Protein AF-0000000079811247 (afdb_homodimer)

Secondary structure (DSSP, 8-state):
-EEEEEEEE---TTS-HHHHHHHHHHHHHHHHHHHHTTSEEEEEEETTSSEEEEEEE-S-HHHHHHHHHTSTTGGGEEEEEEEEEE-TT-SS------/-EEEEEEEE---TTS-HHHHHHHHHHHHHHHHHHHHTTSEEEEEEETTSSEEEEEEE-S-HHHHHHHHHTSTTGGGEEEEEEEEEE-TT-SS------

Solvent-accessible surface area (backbone atoms only — not comparable to full-atom values): 10742 Å² total; per-residue (Å²): 87,40,31,41,34,40,39,37,59,57,72,62,86,80,57,54,68,70,59,52,51,52,40,50,52,53,29,38,53,54,52,37,53,35,37,73,72,48,39,35,68,46,56,28,24,32,68,95,48,70,30,32,43,32,34,33,43,40,91,44,72,67,54,48,51,52,58,50,67,65,39,64,58,39,91,32,46,54,76,47,80,41,57,40,41,76,29,91,58,38,88,71,71,78,74,69,84,125,86,40,31,42,33,40,39,37,60,57,71,62,86,78,57,53,66,71,60,53,51,52,40,50,53,53,29,38,53,53,52,37,52,35,37,74,72,47,39,35,69,44,56,30,24,32,66,98,50,69,29,34,44,32,34,33,42,40,90,43,71,68,55,48,50,53,56,52,68,64,38,66,58,39,92,32,44,54,75,47,79,42,58,39,40,76,27,91,59,40,89,73,70,79,73,72,82,125

InterPro domains:
  IPR003464 Muconolactone delta-isomerase [PIRSF001486] (1-93)
  IPR003464 Muconolactone delta-isomerase [TIGR03221] (2-91)
  IPR011008 Dimeric alpha-beta barrel [SSF54909] (1-92)
  IPR026029 Muconolactone isomerase domain [PF02426] (1-89)

Radius of gyration: 18.43 Å; Cα contacts (8 Å, |Δi|>4): 318; chains: 2; bounding box: 38×59×41 Å

pLDDT: mean 95.56, std 10.89, range [28.2, 98.94]

Nearest PDB structures (foldseek):
  3znu-assembly1_I  TM=9.941E-01  e=7.044E-13  Rhodococcus opacus
  3zo7-assembly1_F  TM=9.951E-01  e=1.114E-12  Rhodococcus opacus
  4fpi-assembly1_C  TM=9.713E-01  e=5.422E-13  Rhodococcus opacus
  3zo7-assembly1_E  TM=9.920E-01  e=1.447E-12  Rhodococcus opacus
  3znj-assembly3_9  TM=9.816E-01  e=4.122E-12  Rhodococcus opacus

Structure (mmCIF, N/CA/C/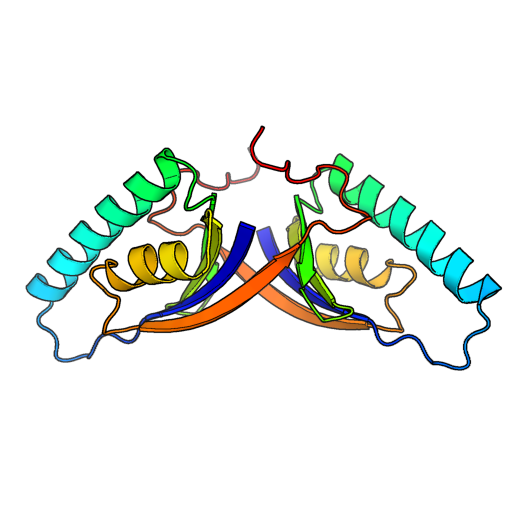O backbone):
data_AF-0000000079811247-model_v1
#
loop_
_entity.id
_entity.type
_entity.pdbx_description
1 polymer 'Muconolactone Delta-isomerase'
#
loop_
_atom_site.group_PDB
_atom_site.id
_atom_site.type_symbol
_atom_site.label_atom_id
_atom_site.label_alt_id
_atom_site.label_comp_id
_atom_site.label_asym_id
_atom_site.label_entity_id
_atom_site.label_seq_id
_atom_site.pdbx_PDB_ins_code
_atom_site.Cartn_x
_atom_site.Cartn_y
_atom_site.Cartn_z
_atom_site.occupancy
_atom_site.B_iso_or_equiv
_atom_site.auth_seq_id
_atom_site.auth_comp_id
_atom_site.auth_asym_id
_atom_site.auth_atom_id
_atom_site.pdbx_PDB_model_num
ATOM 1 N N . MET A 1 1 ? -12.383 -1.662 8.109 1 96.88 1 MET A N 1
ATOM 2 C CA . MET A 1 1 ? -12.234 -1.568 6.66 1 96.88 1 MET A CA 1
ATOM 3 C C . MET A 1 1 ? -10.867 -1.002 6.289 1 96.88 1 MET A C 1
ATOM 5 O O . MET A 1 1 ? -10.43 0.001 6.855 1 96.88 1 MET A O 1
ATOM 9 N N . LEU A 1 2 ? -10.211 -1.574 5.395 1 98.44 2 LEU A N 1
ATOM 10 C CA . LEU A 1 2 ? -8.852 -1.187 5.023 1 98.44 2 LEU A CA 1
ATOM 11 C C . LEU A 1 2 ? -8.852 -0.368 3.736 1 98.44 2 LEU A C 1
ATOM 13 O O . LEU A 1 2 ? -9.602 -0.671 2.805 1 98.44 2 LEU A O 1
ATOM 17 N N . PHE A 1 3 ? -7.965 0.646 3.713 1 98.88 3 PHE A N 1
ATOM 18 C CA . PHE A 1 3 ? -7.785 1.499 2.543 1 98.88 3 PHE A CA 1
ATOM 19 C C . PHE A 1 3 ? -6.305 1.752 2.283 1 98.88 3 PHE A C 1
ATOM 21 O O . PHE A 1 3 ? -5.547 2.062 3.207 1 98.88 3 PHE A O 1
ATOM 28 N N . LEU A 1 4 ? -5.906 1.617 1.057 1 98.94 4 LEU A N 1
ATOM 29 C CA . LEU A 1 4 ? -4.637 2.168 0.595 1 98.94 4 LEU A CA 1
ATOM 30 C C . LEU A 1 4 ? -4.82 3.584 0.061 1 98.94 4 LEU A C 1
ATOM 32 O O . LEU A 1 4 ? -5.664 3.82 -0.806 1 98.94 4 LEU A O 1
ATOM 36 N N . VAL A 1 5 ? -4.027 4.496 0.574 1 98.94 5 VAL A N 1
ATOM 37 C CA . VAL A 1 5 ? -4.203 5.902 0.224 1 98.94 5 VAL A CA 1
ATOM 38 C C . VAL A 1 5 ? -2.879 6.484 -0.265 1 98.94 5 VAL A C 1
ATOM 40 O O . VAL A 1 5 ? -1.869 6.422 0.44 1 98.94 5 VAL A O 1
ATOM 43 N N . ARG A 1 6 ? -2.846 6.93 -1.466 1 98.94 6 ARG A N 1
ATOM 44 C CA . ARG A 1 6 ? -1.73 7.738 -1.947 1 98.94 6 ARG A CA 1
ATOM 45 C C . ARG A 1 6 ? -2.01 9.227 -1.753 1 98.94 6 ARG A C 1
ATOM 47 O O . ARG A 1 6 ? -3.082 9.711 -2.113 1 98.94 6 ARG A O 1
ATOM 54 N N . MET A 1 7 ? -1.073 9.969 -1.202 1 98.88 7 MET A N 1
ATOM 55 C CA . MET A 1 7 ? -1.189 11.414 -1.003 1 98.88 7 MET A CA 1
ATOM 56 C C . MET A 1 7 ? 0.004 12.141 -1.608 1 98.88 7 MET A C 1
ATOM 58 O O . MET A 1 7 ? 1.138 11.969 -1.156 1 98.88 7 MET A O 1
ATOM 62 N N . ASP A 1 8 ? -0.282 12.844 -2.639 1 98.88 8 ASP A N 1
ATOM 63 C CA . ASP A 1 8 ? 0.714 13.742 -3.215 1 98.88 8 ASP A CA 1
ATOM 64 C C . ASP A 1 8 ? 0.624 15.133 -2.594 1 98.88 8 ASP A C 1
ATOM 66 O O . ASP A 1 8 ? -0.443 15.75 -2.594 1 98.88 8 ASP A O 1
ATOM 70 N N . VAL A 1 9 ? 1.721 15.602 -2.076 1 98.31 9 VAL A N 1
ATOM 71 C CA . VAL A 1 9 ? 1.742 16.891 -1.404 1 98.31 9 VAL A CA 1
ATOM 72 C C . VAL A 1 9 ? 2.166 17.984 -2.389 1 98.31 9 VAL A C 1
ATOM 74 O O . VAL A 1 9 ? 3.217 17.875 -3.023 1 98.31 9 VAL A O 1
ATOM 77 N N . LYS A 1 10 ? 1.363 18.969 -2.531 1 97.44 10 LYS A N 1
ATOM 78 C CA . LYS A 1 10 ? 1.572 20.062 -3.475 1 97.44 10 LYS A CA 1
ATOM 79 C C . LYS A 1 10 ? 1.536 21.422 -2.766 1 97.44 10 LYS A C 1
ATOM 81 O O . LYS A 1 10 ? 0.72 22.281 -3.102 1 97.44 10 LYS A O 1
ATOM 86 N N . ILE A 1 11 ? 2.424 21.688 -1.929 1 95.38 11 ILE A N 1
ATOM 87 C CA . ILE A 1 11 ? 2.52 22.953 -1.211 1 95.38 11 ILE A CA 1
ATOM 88 C C . ILE A 1 11 ? 3.039 24.047 -2.148 1 95.38 11 ILE A C 1
ATOM 90 O O . ILE A 1 11 ? 4.07 23.875 -2.801 1 95.38 11 ILE A O 1
ATOM 94 N N . PRO A 1 12 ? 2.299 25.141 -2.189 1 95.75 12 PRO A N 1
ATOM 95 C CA . PRO A 1 12 ? 2.76 26.203 -3.078 1 95.75 12 PRO A CA 1
ATOM 96 C C . PRO A 1 12 ? 4.148 26.719 -2.705 1 95.75 12 PRO A C 1
ATOM 98 O O . PRO A 1 12 ? 4.484 26.797 -1.521 1 95.75 12 PRO A O 1
ATOM 101 N N . HIS A 1 13 ? 4.844 27.109 -3.717 1 93.81 13 HIS A N 1
ATOM 102 C CA . HIS A 1 13 ? 6.219 27.547 -3.521 1 93.81 13 HIS A CA 1
ATOM 103 C C . HIS A 1 13 ? 6.27 28.891 -2.775 1 93.81 13 HIS A C 1
ATOM 105 O O . HIS A 1 13 ? 7.285 29.219 -2.152 1 93.81 13 HIS A O 1
ATOM 111 N N . ASP A 1 14 ? 5.168 29.562 -2.857 1 95.25 14 ASP A N 1
ATOM 112 C CA . ASP A 1 14 ? 5.176 30.906 -2.275 1 95.25 14 ASP A CA 1
ATOM 113 C C . ASP A 1 14 ? 4.633 30.891 -0.849 1 95.25 14 ASP A C 1
ATOM 115 O O . ASP A 1 14 ? 4.52 31.938 -0.209 1 95.25 14 ASP A O 1
ATOM 119 N N . LEU A 1 15 ? 4.195 29.766 -0.38 1 94.75 15 LEU A N 1
ATOM 120 C CA . LEU A 1 15 ? 3.836 29.672 1.03 1 94.75 15 LEU A CA 1
ATOM 121 C C . LEU A 1 15 ? 5.039 29.969 1.919 1 94.75 15 LEU A C 1
ATOM 123 O O . LEU A 1 15 ? 6.105 29.375 1.748 1 94.75 15 LEU A O 1
ATOM 127 N N . PRO A 1 16 ? 4.941 30.969 2.846 1 96.69 16 PRO A N 1
ATOM 128 C CA . PRO A 1 16 ? 6.066 31.297 3.725 1 96.69 16 PRO A CA 1
ATOM 129 C C . PRO A 1 16 ? 6.586 30.078 4.484 1 96.69 16 PRO A C 1
ATOM 131 O O . PRO A 1 16 ? 5.793 29.281 4.992 1 96.69 16 PRO A O 1
ATOM 134 N N . ALA A 1 17 ? 7.879 29.984 4.629 1 94.44 17 ALA A N 1
ATOM 135 C CA . ALA A 1 17 ? 8.539 28.812 5.203 1 94.44 17 ALA A CA 1
ATOM 136 C C . ALA A 1 17 ? 8.078 28.578 6.641 1 94.44 17 ALA A C 1
ATOM 138 O O . ALA A 1 17 ? 7.852 27.438 7.043 1 94.44 17 ALA A O 1
ATOM 139 N N . ALA A 1 18 ? 7.973 29.625 7.406 1 96.56 18 ALA A N 1
ATOM 140 C CA . ALA A 1 18 ? 7.547 29.516 8.797 1 96.56 18 ALA A CA 1
ATOM 141 C C . ALA A 1 18 ? 6.145 28.922 8.891 1 96.56 18 ALA A C 1
ATOM 143 O O . ALA A 1 18 ? 5.867 28.109 9.781 1 96.56 18 ALA A O 1
ATOM 144 N N . GLN A 1 19 ? 5.238 29.297 8 1 96.44 19 GLN A N 1
ATOM 145 C CA . GLN A 1 19 ? 3.879 28.781 7.973 1 96.44 19 GLN A CA 1
ATOM 146 C C . GLN A 1 19 ? 3.865 27.312 7.559 1 96.44 19 GLN A C 1
ATOM 148 O O . GLN A 1 19 ? 3.164 26.5 8.164 1 96.44 19 GLN A O 1
ATOM 153 N N . ALA A 1 20 ? 4.625 26.984 6.555 1 95 20 ALA A N 1
ATOM 154 C CA . ALA A 1 20 ? 4.73 25.609 6.105 1 95 20 ALA A CA 1
ATOM 155 C C . ALA A 1 20 ? 5.238 24.703 7.23 1 95 20 ALA A C 1
ATOM 157 O O . ALA A 1 20 ? 4.719 23.609 7.438 1 95 20 ALA A O 1
ATOM 158 N N . ASP A 1 21 ? 6.223 25.188 7.922 1 95.69 21 ASP A N 1
ATOM 159 C CA . ASP A 1 21 ? 6.797 24.406 9.016 1 95.69 21 ASP A CA 1
ATOM 160 C C . ASP A 1 21 ? 5.77 24.156 10.117 1 95.69 21 ASP A C 1
ATOM 162 O O . ASP A 1 21 ? 5.711 23.062 10.688 1 95.69 21 ASP A O 1
ATOM 166 N N . GLU A 1 22 ? 5.027 25.156 10.422 1 97.31 22 GLU A N 1
ATOM 167 C CA . GLU A 1 22 ? 3.984 25.031 11.43 1 97.31 22 GLU A CA 1
ATOM 168 C C . GLU A 1 22 ? 2.939 24 11.008 1 97.31 22 GLU A C 1
ATOM 170 O O . GLU A 1 22 ? 2.512 23.172 11.82 1 97.31 22 GLU A O 1
ATOM 175 N N . ILE A 1 23 ? 2.504 24.047 9.766 1 97.31 23 ILE A N 1
ATOM 176 C CA . ILE A 1 23 ? 1.521 23.109 9.25 1 97.31 23 ILE A CA 1
ATOM 177 C C . ILE A 1 23 ? 2.076 21.688 9.336 1 97.31 23 ILE A C 1
ATOM 179 O O . ILE A 1 23 ? 1.384 20.766 9.781 1 97.31 23 ILE A O 1
ATOM 183 N N . LYS A 1 24 ? 3.303 21.516 8.945 1 96.56 24 LYS A N 1
ATOM 184 C CA . LYS A 1 24 ? 3.943 20.203 8.961 1 96.56 24 LYS A CA 1
ATOM 185 C C . LYS A 1 24 ? 4.047 19.656 10.383 1 96.56 24 LYS A C 1
ATOM 187 O O . LYS A 1 24 ? 3.891 18.453 10.602 1 96.56 24 LYS A O 1
ATOM 192 N N . ALA A 1 25 ? 4.34 20.562 11.344 1 97.44 25 ALA A N 1
ATOM 193 C CA . ALA A 1 25 ? 4.418 20.125 12.734 1 97.44 25 ALA A CA 1
ATOM 194 C C . ALA A 1 25 ? 3.068 19.625 13.234 1 97.44 25 ALA A C 1
ATOM 196 O O . ALA A 1 25 ? 2.996 18.578 13.906 1 97.44 25 ALA A O 1
ATOM 197 N N . ARG A 1 26 ? 1.992 20.281 12.914 1 98.25 26 ARG A N 1
ATOM 198 C CA . ARG A 1 26 ? 0.647 19.859 13.281 1 98.25 26 ARG A CA 1
ATOM 199 C C . ARG A 1 26 ? 0.288 18.547 12.594 1 98.25 26 ARG A C 1
ATOM 201 O O . ARG A 1 26 ? -0.345 17.672 13.203 1 98.25 26 ARG A O 1
ATOM 208 N N . GLU A 1 27 ? 0.728 18.453 11.312 1 98.56 27 GLU A N 1
ATOM 209 C CA . GLU A 1 27 ? 0.489 17.234 10.555 1 98.56 27 GLU A CA 1
ATOM 210 C C . GLU A 1 27 ? 1.171 16.031 11.211 1 98.56 27 GLU A C 1
ATOM 212 O O . GLU A 1 27 ? 0.565 14.969 11.352 1 98.56 27 GLU A O 1
ATOM 217 N N . LYS A 1 28 ? 2.393 16.25 11.539 1 98.12 28 LYS A N 1
ATOM 218 C CA . LYS A 1 28 ? 3.154 15.18 12.18 1 98.12 28 LYS A CA 1
ATOM 219 C C . LYS A 1 28 ? 2.479 14.711 13.469 1 98.12 28 LYS A C 1
ATOM 221 O O . LYS A 1 28 ? 2.303 13.516 13.688 1 98.12 28 LYS A O 1
ATOM 226 N N . LYS A 1 29 ? 2.07 15.633 14.297 1 98.56 29 LYS A N 1
ATOM 227 C CA . LYS A 1 29 ? 1.402 15.297 15.547 1 98.56 29 LYS A CA 1
ATOM 228 C C . LYS A 1 29 ? 0.099 14.539 15.289 1 98.56 29 LYS A C 1
ATOM 230 O O . LYS A 1 29 ? -0.145 13.492 15.891 1 98.56 29 LYS A O 1
ATOM 235 N N . TYR A 1 30 ? -0.723 15.047 14.422 1 98.75 30 TYR A N 1
ATOM 236 C CA . TYR A 1 30 ? -2.018 14.453 14.109 1 98.75 30 TYR A CA 1
ATOM 237 C C . TYR A 1 30 ? -1.848 13.039 13.555 1 98.75 30 TYR A C 1
ATOM 239 O O . TYR A 1 30 ? -2.518 12.109 13.992 1 98.75 30 TYR A O 1
ATOM 247 N N . SER A 1 31 ? -0.906 12.875 12.555 1 98.69 31 SER A N 1
ATOM 248 C CA . SER A 1 31 ? -0.681 11.578 11.93 1 98.69 31 SER A CA 1
ATOM 249 C C . SER A 1 31 ? -0.187 10.555 12.945 1 98.69 31 SER A C 1
ATOM 251 O O . SER A 1 31 ? -0.633 9.406 12.945 1 98.69 31 SER A O 1
ATOM 253 N N . GLN A 1 32 ? 0.696 10.977 13.859 1 98.75 32 GLN A N 1
ATOM 254 C CA . GLN A 1 32 ? 1.239 10.055 14.852 1 98.75 32 GLN A CA 1
ATOM 255 C C . GLN A 1 32 ? 0.173 9.641 15.859 1 98.75 32 GLN A C 1
ATOM 257 O O . GLN A 1 32 ? 0.165 8.5 16.328 1 98.75 32 GLN A O 1
ATOM 262 N N . ASP A 1 33 ? -0.72 10.57 16.25 1 98.75 33 ASP A N 1
ATOM 263 C CA . ASP A 1 33 ? -1.842 10.211 17.109 1 98.75 33 ASP A CA 1
ATOM 264 C C . ASP A 1 33 ? -2.697 9.117 16.469 1 98.75 33 ASP A C 1
ATOM 266 O O . ASP A 1 33 ? -3.09 8.156 17.141 1 98.75 33 ASP A O 1
ATOM 270 N N . LEU A 1 34 ? -2.988 9.25 15.188 1 98.75 34 LEU A N 1
ATOM 271 C CA . LEU A 1 34 ? -3.799 8.281 14.461 1 98.75 34 LEU A CA 1
ATOM 272 C C . LEU A 1 34 ? -3.066 6.945 14.344 1 98.75 34 LEU A C 1
ATOM 274 O O . LEU A 1 34 ? -3.693 5.883 14.359 1 98.75 34 LEU A O 1
ATOM 278 N N . GLN A 1 35 ? -1.729 6.965 14.18 1 98.62 35 GLN A N 1
ATOM 279 C CA . GLN A 1 35 ? -0.943 5.734 14.164 1 98.62 35 GLN A CA 1
ATOM 280 C C . GLN A 1 35 ? -1.007 5.02 15.508 1 98.62 35 GLN A C 1
ATOM 282 O O . GLN A 1 35 ? -1.169 3.799 15.555 1 98.62 35 GLN A O 1
ATOM 287 N N . ARG A 1 36 ? -0.968 5.758 16.547 1 98.5 36 ARG A N 1
ATOM 288 C CA . ARG A 1 36 ? -0.969 5.184 17.891 1 98.5 36 ARG A CA 1
ATOM 289 C C . ARG A 1 36 ? -2.32 4.551 18.219 1 98.5 36 ARG A C 1
ATOM 291 O O . ARG A 1 36 ? -2.387 3.539 18.906 1 98.5 36 ARG A O 1
ATOM 298 N N . ASP A 1 37 ? -3.385 5.141 17.672 1 97.94 37 ASP A N 1
ATOM 299 C CA . ASP A 1 37 ? -4.684 4.57 18.016 1 97.94 37 ASP A CA 1
ATOM 300 C C . ASP A 1 37 ? -5.094 3.492 17.016 1 97.94 37 ASP A C 1
ATOM 302 O O . ASP A 1 37 ? -6.188 2.932 17.109 1 97.94 37 ASP A O 1
ATOM 306 N N . GLY A 1 38 ? -4.34 3.256 15.969 1 97.62 38 GLY A N 1
ATOM 307 C CA . GLY A 1 38 ? -4.488 2.098 15.102 1 97.62 38 GLY A CA 1
ATOM 308 C C . GLY A 1 38 ? -5.238 2.404 13.82 1 97.62 38 GLY A C 1
ATOM 309 O O . GLY A 1 38 ? -5.301 1.568 12.914 1 97.62 38 GLY A O 1
ATOM 310 N N . ARG A 1 39 ? -5.801 3.545 13.656 1 98.62 39 ARG A N 1
ATOM 311 C CA . ARG A 1 39 ? -6.602 3.865 12.477 1 98.62 39 ARG A CA 1
ATOM 312 C C . ARG A 1 39 ? -5.707 4.191 11.289 1 98.62 39 ARG A C 1
ATOM 314 O O . ARG A 1 39 ? -6.148 4.121 10.133 1 98.62 39 ARG A O 1
ATOM 321 N N . TRP A 1 40 ? -4.52 4.609 11.523 1 98.75 40 TRP A N 1
ATOM 322 C CA . TRP A 1 40 ? -3.471 4.77 10.523 1 98.75 40 TRP A CA 1
ATOM 323 C C . TRP A 1 40 ? -2.377 3.721 10.703 1 98.75 40 TRP A C 1
ATOM 325 O O . TRP A 1 40 ? -1.422 3.936 11.453 1 98.75 40 TRP A O 1
ATOM 335 N N . ARG A 1 41 ? -2.422 2.684 9.961 1 97.75 41 ARG A N 1
ATOM 336 C CA . ARG A 1 41 ? -1.662 1.463 10.219 1 97.75 41 ARG A CA 1
ATOM 337 C C . ARG A 1 41 ? -0.24 1.579 9.68 1 97.75 41 ARG A C 1
ATOM 339 O O . ARG A 1 41 ? 0.706 1.087 10.297 1 97.75 41 ARG A O 1
ATOM 346 N N . HIS A 1 42 ? -0.08 2.125 8.469 1 97.94 42 HIS A N 1
ATOM 347 C CA . HIS A 1 42 ? 1.215 2.232 7.805 1 97.94 42 HIS A CA 1
ATOM 348 C C . HIS A 1 42 ? 1.341 3.557 7.055 1 97.94 42 HIS A C 1
ATOM 350 O O . HIS A 1 42 ? 0.353 4.074 6.531 1 97.94 42 HIS A O 1
ATOM 356 N N . ILE A 1 43 ? 2.461 4.074 7.016 1 98.75 43 ILE A N 1
ATOM 357 C CA . ILE A 1 43 ? 2.803 5.234 6.199 1 98.75 43 ILE A CA 1
ATOM 358 C C . ILE A 1 43 ? 4.23 5.09 5.672 1 98.75 43 ILE A C 1
ATOM 360 O O . ILE A 1 43 ? 5.152 4.793 6.434 1 98.75 43 ILE A O 1
ATOM 364 N N . TRP A 1 44 ? 4.387 5.27 4.395 1 98.75 44 TRP A N 1
ATOM 365 C CA . TRP A 1 44 ? 5.695 5.223 3.746 1 98.75 44 TRP A CA 1
ATOM 366 C C . TRP A 1 44 ? 5.887 6.422 2.826 1 98.75 44 TRP A C 1
ATOM 368 O O . TRP A 1 44 ? 4.926 6.922 2.238 1 98.75 44 TRP A O 1
ATOM 378 N N . ARG A 1 45 ? 7.121 6.863 2.719 1 98.69 45 ARG A N 1
ATOM 379 C CA . ARG A 1 45 ? 7.508 7.797 1.664 1 98.69 45 ARG A CA 1
ATOM 380 C C . ARG A 1 45 ? 7.656 7.078 0.327 1 98.69 45 ARG A C 1
ATOM 382 O O . ARG A 1 45 ? 8.188 5.969 0.268 1 98.69 45 ARG A O 1
ATOM 389 N N . VAL A 1 46 ? 7.145 7.711 -0.786 1 98.81 46 VAL A N 1
ATOM 390 C CA . VAL A 1 46 ? 7.473 7.246 -2.131 1 98.81 46 VAL A CA 1
ATOM 391 C C . VAL A 1 46 ? 8.852 7.766 -2.539 1 98.81 46 VAL A C 1
ATOM 393 O O . VAL A 1 46 ? 9.07 8.977 -2.586 1 98.81 46 VAL A O 1
ATOM 396 N N . VAL A 1 47 ? 9.805 6.859 -2.783 1 98.69 47 VAL A N 1
ATOM 397 C CA . VAL A 1 47 ? 11.164 7.277 -3.115 1 98.69 47 VAL A CA 1
ATOM 398 C C . VAL A 1 47 ? 11.133 8.242 -4.301 1 98.69 47 VAL A C 1
ATOM 400 O O . VAL A 1 47 ? 10.5 7.957 -5.32 1 98.69 47 VAL A O 1
ATOM 403 N N . GLY A 1 48 ? 11.742 9.367 -4.09 1 98.44 48 GLY A N 1
ATOM 404 C CA . GLY A 1 48 ? 11.906 10.328 -5.172 1 98.44 48 GLY A CA 1
ATOM 405 C C . GLY A 1 48 ? 10.734 11.273 -5.312 1 98.44 48 GLY A C 1
ATOM 406 O O . GLY A 1 48 ? 10.758 12.188 -6.137 1 98.44 48 GLY A O 1
ATOM 407 N N . GLU A 1 49 ? 9.672 11.117 -4.551 1 98.56 49 GLU A N 1
ATOM 408 C CA . GLU A 1 49 ? 8.469 11.938 -4.672 1 98.56 49 GLU A CA 1
ATOM 409 C C . GLU A 1 49 ? 8.062 12.523 -3.32 1 98.56 49 GLU A C 1
ATOM 411 O O . GLU A 1 49 ? 8.336 11.93 -2.275 1 98.56 49 GLU A O 1
ATOM 416 N N . TYR A 1 50 ? 7.492 13.758 -3.387 1 97.94 50 TYR A N 1
ATOM 417 C CA . TYR A 1 50 ? 6.852 14.281 -2.186 1 97.94 50 TYR A CA 1
ATOM 418 C C . TYR A 1 50 ? 5.445 13.719 -2.029 1 97.94 50 TYR A C 1
ATOM 420 O O . TYR A 1 50 ? 4.457 14.445 -2.162 1 97.94 50 TYR A O 1
ATOM 428 N N . ALA A 1 51 ? 5.434 12.445 -1.805 1 98.81 51 ALA A N 1
ATOM 429 C CA . ALA A 1 51 ? 4.203 11.664 -1.702 1 98.81 51 ALA A CA 1
ATOM 430 C C . ALA A 1 51 ? 4.363 10.516 -0.713 1 98.81 51 ALA A C 1
ATOM 432 O O . ALA A 1 51 ? 5.488 10.133 -0.375 1 98.81 51 ALA A O 1
ATOM 433 N N . ASN A 1 52 ? 3.197 10.102 -0.243 1 98.88 52 ASN A N 1
ATOM 434 C CA . ASN A 1 52 ? 3.215 8.93 0.619 1 98.88 52 ASN A CA 1
ATOM 435 C C . ASN A 1 52 ? 2.15 7.914 0.206 1 98.88 52 ASN A C 1
ATOM 437 O O . ASN A 1 52 ? 1.204 8.258 -0.505 1 98.88 52 ASN A O 1
ATOM 441 N N . TYR A 1 53 ? 2.402 6.672 0.514 1 98.94 53 TYR A N 1
ATOM 442 C CA . TYR A 1 53 ? 1.348 5.672 0.632 1 98.94 53 TYR A CA 1
ATOM 443 C C . TYR A 1 53 ? 1.055 5.359 2.094 1 98.94 53 TYR A C 1
ATOM 445 O O . TYR A 1 53 ? 1.972 5.273 2.914 1 98.94 53 TYR A O 1
ATOM 453 N N . SER A 1 54 ? -0.149 5.184 2.383 1 98.94 54 SER A N 1
ATOM 454 C CA . SER A 1 54 ? -0.639 4.883 3.723 1 98.94 54 SER A CA 1
ATOM 455 C C . SER A 1 54 ? -1.721 3.809 3.688 1 98.94 54 SER A C 1
ATOM 457 O O . SER A 1 54 ? -2.439 3.676 2.695 1 98.94 54 SER A O 1
ATOM 459 N N . VAL A 1 55 ? -1.79 3.053 4.727 1 98.69 55 VAL A N 1
ATOM 460 C CA . VAL A 1 55 ? -2.916 2.15 4.941 1 98.69 55 VAL A CA 1
ATOM 461 C C . VAL A 1 55 ? -3.711 2.594 6.164 1 98.69 55 VAL A C 1
ATOM 463 O O . VAL A 1 55 ? -3.15 2.762 7.25 1 98.69 55 VAL A O 1
ATOM 466 N N . PHE A 1 56 ? -4.969 2.814 5.949 1 98.75 56 PHE A N 1
ATOM 467 C CA . PHE A 1 56 ? -5.883 3.145 7.035 1 98.75 56 PHE A CA 1
ATOM 468 C C . PHE A 1 56 ? -6.805 1.972 7.344 1 98.75 56 PHE A C 1
ATOM 470 O O . PHE A 1 56 ? -7.195 1.229 6.441 1 98.75 56 PHE A O 1
ATOM 477 N N . ASP A 1 57 ? -7.117 1.762 8.602 1 98.44 57 ASP A N 1
ATOM 478 C CA . ASP A 1 57 ? -8.102 0.814 9.117 1 98.44 57 ASP A CA 1
ATOM 479 C C . ASP A 1 57 ? -9.18 1.529 9.93 1 98.44 57 ASP A C 1
ATOM 481 O O . ASP A 1 57 ? -8.961 1.868 11.094 1 98.44 57 ASP A O 1
ATOM 485 N N . VAL A 1 58 ? -10.328 1.794 9.258 1 98.5 58 VAL A N 1
ATOM 486 C CA . VAL A 1 58 ? -11.383 2.607 9.852 1 98.5 58 VAL A CA 1
ATOM 487 C C . VAL A 1 58 ? -12.734 1.922 9.664 1 98.5 58 VAL A C 1
ATOM 489 O O . VAL A 1 58 ? -12.828 0.898 8.984 1 98.5 58 VAL A O 1
ATOM 492 N N . GLN A 1 59 ? -13.789 2.531 10.188 1 97.38 59 GLN A N 1
ATOM 493 C CA . GLN A 1 59 ? -15.062 1.816 10.273 1 97.38 59 GLN A CA 1
ATOM 494 C C . GLN A 1 59 ? -15.906 2.047 9.031 1 97.38 59 GLN A C 1
ATOM 496 O O . GLN A 1 59 ? -16.844 1.297 8.766 1 97.38 59 GLN A O 1
ATOM 501 N N . SER A 1 60 ? -15.586 3.205 8.289 1 98.06 60 SER A N 1
ATOM 502 C CA . SER A 1 60 ? -16.438 3.557 7.156 1 98.06 60 SER A CA 1
ATOM 503 C C . SER A 1 60 ? -15.75 4.562 6.238 1 98.06 60 SER A C 1
ATOM 505 O O . SER A 1 60 ? -14.734 5.152 6.609 1 98.06 60 SER A O 1
ATOM 507 N N . ASN A 1 61 ? -16.359 4.75 5.059 1 98.38 61 ASN A N 1
ATOM 508 C CA . ASN A 1 61 ? -15.906 5.801 4.152 1 98.38 61 ASN A CA 1
ATOM 509 C C . ASN A 1 61 ? -16.016 7.18 4.801 1 98.38 61 ASN A C 1
ATOM 511 O O . ASN A 1 61 ? -15.117 8.016 4.641 1 98.38 61 ASN A O 1
ATOM 515 N N . ASP A 1 62 ? -17.078 7.371 5.492 1 98.5 62 ASP A N 1
ATOM 516 C CA . ASP A 1 62 ? -17.297 8.664 6.137 1 98.5 62 ASP A CA 1
ATOM 517 C C . ASP A 1 62 ? -16.203 8.953 7.164 1 98.5 62 ASP A C 1
ATOM 519 O O . ASP A 1 62 ? -15.688 10.07 7.223 1 98.5 62 ASP A O 1
ATOM 523 N N . GLU A 1 63 ? -15.875 7.953 7.977 1 98.75 63 GLU A N 1
ATOM 524 C CA . GLU A 1 63 ? -14.812 8.148 8.961 1 98.75 63 GLU A CA 1
ATOM 525 C C . GLU A 1 63 ? -13.477 8.438 8.273 1 98.75 63 GLU A C 1
ATOM 527 O O . GLU A 1 63 ? -12.734 9.328 8.703 1 98.75 63 GLU A O 1
ATOM 532 N N . LEU A 1 64 ? -13.141 7.715 7.195 1 98.81 64 LEU A N 1
ATOM 533 C CA . LEU A 1 64 ? -11.898 7.965 6.473 1 98.81 64 LEU A CA 1
ATOM 534 C C . LEU A 1 64 ? -11.844 9.406 5.973 1 98.81 64 LEU A C 1
ATOM 536 O O . LEU A 1 64 ? -10.836 10.094 6.168 1 98.81 64 LEU A O 1
ATOM 540 N N . HIS A 1 65 ? -12.969 9.773 5.336 1 98.75 65 HIS A N 1
ATOM 541 C CA . HIS A 1 65 ? -12.984 11.125 4.789 1 98.75 65 HIS A CA 1
ATOM 542 C C . HIS A 1 65 ? -12.828 12.164 5.891 1 98.75 65 HIS A C 1
ATOM 544 O O . HIS A 1 65 ? -12.125 13.172 5.711 1 98.75 65 HIS A O 1
ATOM 550 N N . GLN A 1 66 ? -13.453 11.945 7.047 1 98.62 66 GLN A N 1
ATOM 551 C CA . GLN A 1 66 ? -13.32 12.859 8.18 1 98.62 66 GLN A CA 1
ATOM 552 C C . GLN A 1 66 ? -11.875 12.945 8.648 1 98.62 66 GLN A C 1
ATOM 554 O O . GLN A 1 66 ? -11.359 14.039 8.891 1 98.62 66 GLN A O 1
ATOM 559 N N . LEU A 1 67 ? -11.234 11.805 8.789 1 98.75 67 LEU A N 1
ATOM 560 C CA . LEU A 1 67 ? -9.844 11.773 9.219 1 98.75 67 LEU A CA 1
ATOM 561 C C . LEU A 1 67 ? -8.953 12.508 8.219 1 98.75 67 LEU A C 1
ATOM 563 O O . LEU A 1 67 ? -8.117 13.328 8.609 1 98.75 67 LEU A O 1
ATOM 567 N N . LEU A 1 68 ? -9.148 12.234 6.922 1 98.81 68 LEU A N 1
ATOM 568 C CA . LEU A 1 68 ? -8.305 12.812 5.883 1 98.81 68 LEU A CA 1
ATOM 569 C C . LEU A 1 68 ? -8.508 14.32 5.801 1 98.81 68 LEU A C 1
ATOM 571 O O . LEU A 1 68 ? -7.547 15.078 5.66 1 98.81 68 LEU A O 1
ATOM 575 N N . SER A 1 69 ? -9.773 14.773 5.934 1 98.69 69 SER A N 1
ATOM 576 C CA . SER A 1 69 ? -10.086 16.188 5.766 1 98.69 69 SER A CA 1
ATOM 577 C C . SER A 1 69 ? -9.578 17.016 6.945 1 98.69 69 SER A C 1
ATOM 579 O O . SER A 1 69 ? -9.523 18.234 6.867 1 98.69 69 SER A O 1
ATOM 581 N N . GLN A 1 70 ? -9.164 16.312 8.031 1 98.62 70 GLN A N 1
ATOM 582 C CA . GLN A 1 70 ? -8.648 17 9.211 1 98.62 70 GLN A CA 1
ATOM 583 C C . GLN A 1 70 ? -7.121 17.078 9.172 1 98.62 70 GLN A C 1
ATOM 585 O O . GLN A 1 70 ? -6.504 17.688 10.039 1 98.62 70 GLN A O 1
ATOM 590 N N . LEU A 1 71 ? -6.52 16.469 8.188 1 98.81 71 LEU A N 1
ATOM 591 C CA . LEU A 1 71 ? -5.082 16.641 8.016 1 98.81 71 LEU A CA 1
ATOM 592 C C . LEU A 1 71 ? -4.738 18.109 7.758 1 98.81 71 LEU A C 1
ATOM 594 O O . LEU A 1 71 ? -5.305 18.734 6.859 1 98.81 71 LEU A O 1
ATOM 598 N N . PRO A 1 72 ? -3.746 18.641 8.492 1 98.38 72 PRO A N 1
ATOM 599 C CA . PRO A 1 72 ? -3.379 20.047 8.297 1 98.38 72 PRO A CA 1
ATOM 600 C C . PRO A 1 72 ? -2.984 20.359 6.855 1 98.38 72 PRO A C 1
ATOM 602 O O . PRO A 1 72 ? -3.236 21.469 6.371 1 98.38 72 PRO A O 1
ATOM 605 N N . LEU A 1 73 ? -2.434 19.469 6.078 1 97.94 73 LEU A N 1
ATOM 606 C CA . LEU A 1 73 ? -1.97 19.672 4.711 1 97.94 73 LEU A CA 1
ATOM 607 C C . LEU A 1 73 ? -3.047 19.281 3.707 1 97.94 73 LEU A C 1
ATOM 609 O O . LEU A 1 73 ? -2.82 19.328 2.496 1 97.94 73 LEU A O 1
ATOM 613 N N . PHE A 1 74 ? -4.27 18.969 4.156 1 98.62 74 PHE A N 1
ATOM 614 C CA . PHE A 1 74 ? -5.305 18.375 3.316 1 98.6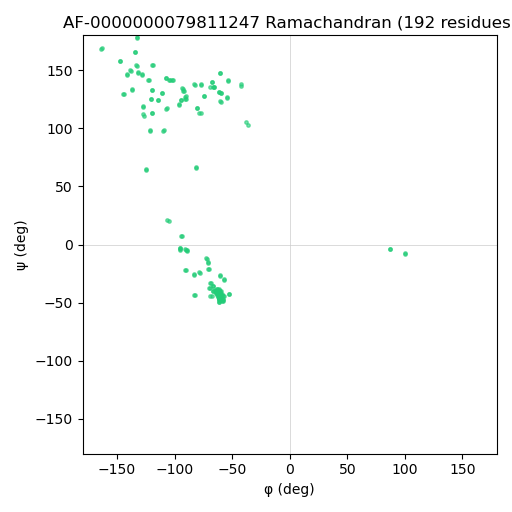2 74 PHE A CA 1
ATOM 615 C C . PHE A 1 74 ? -5.512 19.203 2.051 1 98.62 74 PHE A C 1
ATOM 617 O O . PHE A 1 74 ? -5.547 18.656 0.947 1 98.62 74 PHE A O 1
ATOM 624 N N . LEU A 1 75 ? -5.539 20.516 2.146 1 96.69 75 LEU A N 1
ATOM 625 C CA . LEU A 1 75 ? -5.863 21.406 1.035 1 96.69 75 LEU A CA 1
ATOM 626 C C . LEU A 1 75 ? -4.73 21.422 0.016 1 96.69 75 LEU A C 1
ATOM 628 O O . LEU A 1 75 ? -4.91 21.906 -1.105 1 96.69 75 LEU A O 1
ATOM 632 N N . TYR A 1 76 ? -3.59 20.953 0.403 1 97.88 76 TYR A N 1
ATOM 633 C CA . TYR A 1 76 ? -2.428 20.938 -0.479 1 97.88 76 TYR A CA 1
ATOM 634 C C . TYR A 1 76 ? -2.141 19.547 -0.998 1 97.88 76 TYR A C 1
ATOM 636 O O . TYR A 1 76 ? -1.009 19.234 -1.385 1 97.88 76 TYR A O 1
ATOM 644 N N . MET A 1 77 ? -3.158 18.625 -0.964 1 98.56 77 MET A N 1
ATOM 645 C CA . MET A 1 77 ? -2.902 17.234 -1.341 1 98.56 77 MET A CA 1
ATOM 646 C C . MET A 1 77 ? -3.814 16.812 -2.486 1 98.56 77 MET A C 1
ATOM 648 O O . MET A 1 77 ? -4.973 17.219 -2.553 1 98.56 77 MET A O 1
ATOM 652 N N . ASP A 1 78 ? -3.254 16.031 -3.387 1 98.69 78 ASP A N 1
ATOM 653 C CA . ASP A 1 78 ? -4.035 15.148 -4.25 1 98.69 78 ASP A CA 1
ATOM 654 C C . ASP A 1 78 ? -4.094 13.727 -3.688 1 98.69 78 ASP A C 1
ATOM 656 O O . ASP A 1 78 ? -3.061 13.07 -3.533 1 98.69 78 ASP A O 1
ATOM 660 N N . ILE A 1 79 ? -5.301 13.25 -3.41 1 98.81 79 ILE A N 1
ATOM 661 C CA . ILE A 1 79 ? -5.434 12 -2.666 1 98.81 79 ILE A CA 1
ATOM 662 C C . ILE A 1 79 ? -6.176 10.969 -3.516 1 98.81 79 ILE A C 1
ATOM 664 O O . ILE A 1 79 ? -7.195 11.289 -4.133 1 98.81 79 ILE A O 1
ATOM 668 N N . HIS A 1 80 ? -5.656 9.781 -3.574 1 98.88 80 HIS A N 1
ATOM 669 C CA . HIS A 1 80 ? -6.281 8.633 -4.219 1 98.88 80 HIS A CA 1
ATOM 670 C C . HIS A 1 80 ? -6.496 7.496 -3.229 1 98.88 80 HIS A C 1
ATOM 672 O O . HIS A 1 80 ? -5.555 7.059 -2.564 1 98.88 80 HIS A O 1
ATOM 678 N N . VAL A 1 81 ? -7.746 7.062 -3.148 1 98.88 81 VAL A N 1
ATOM 679 C CA . VAL A 1 81 ? -8.109 6.043 -2.17 1 98.88 81 VAL A CA 1
ATOM 680 C C . VAL A 1 81 ? -8.453 4.742 -2.887 1 98.88 81 VAL A C 1
ATOM 682 O O . VAL A 1 81 ? -9.234 4.738 -3.84 1 98.88 81 VAL A O 1
ATOM 685 N N . THR A 1 82 ? -7.875 3.645 -2.445 1 98.94 82 THR A N 1
ATOM 686 C CA . THR A 1 82 ? -8.172 2.303 -2.936 1 98.94 82 THR A CA 1
ATOM 687 C C . THR A 1 82 ? -8.695 1.418 -1.806 1 98.94 82 THR A C 1
ATOM 689 O O . THR A 1 82 ? -7.957 1.104 -0.868 1 98.94 82 THR A O 1
ATOM 692 N N . PRO A 1 83 ? -10.016 1.021 -1.908 1 98.81 83 PRO A N 1
ATOM 693 C CA . PRO A 1 83 ? -10.5 0.086 -0.888 1 98.81 83 PRO A CA 1
ATOM 694 C C . PRO A 1 83 ? -9.852 -1.291 -0.994 1 98.81 83 PRO A C 1
ATOM 696 O O . PRO A 1 83 ? -9.641 -1.794 -2.1 1 98.81 83 PRO A O 1
ATOM 699 N N . LEU A 1 84 ? -9.547 -1.833 0.159 1 98.75 84 LEU A N 1
ATOM 700 C CA . LEU A 1 84 ? -8.867 -3.121 0.226 1 98.75 84 LEU A CA 1
ATOM 701 C C . LEU A 1 84 ? -9.719 -4.148 0.965 1 98.75 84 LEU A C 1
ATOM 703 O O . LEU A 1 84 ? -10.586 -3.783 1.757 1 98.75 84 LEU A O 1
ATOM 707 N N . ALA A 1 85 ? -9.531 -5.43 0.699 1 98 85 ALA A N 1
ATOM 708 C CA . ALA A 1 85 ? -10.125 -6.57 1.396 1 98 85 ALA A CA 1
ATOM 709 C C . ALA A 1 85 ? -9.078 -7.641 1.68 1 98 85 ALA A C 1
ATOM 711 O O . ALA A 1 85 ? -7.961 -7.582 1.154 1 98 85 ALA A O 1
ATOM 712 N N . ASN A 1 86 ? -9.406 -8.578 2.559 1 97.81 86 ASN A N 1
ATOM 713 C CA . ASN A 1 86 ? -8.516 -9.711 2.811 1 97.81 86 ASN A CA 1
ATOM 714 C C . ASN A 1 86 ? -8.273 -10.523 1.542 1 97.81 86 ASN A C 1
ATOM 716 O O . ASN A 1 86 ? -9.211 -10.82 0.801 1 97.81 86 ASN A O 1
ATOM 720 N N . HIS A 1 87 ? -7.07 -10.758 1.319 1 98.06 87 HIS A N 1
ATOM 721 C CA . HIS A 1 87 ? -6.727 -11.672 0.231 1 98.06 87 HIS A CA 1
ATOM 722 C C . HIS A 1 87 ? -6.809 -13.125 0.681 1 98.06 87 HIS A C 1
ATOM 724 O O . HIS A 1 87 ? -6.305 -13.477 1.749 1 98.06 87 HIS A O 1
ATOM 730 N N . PRO A 1 88 ? -7.332 -13.977 -0.089 1 96.62 88 PRO A N 1
ATOM 731 C CA . PRO A 1 88 ? -7.477 -15.383 0.316 1 96.62 88 PRO A CA 1
ATOM 732 C C . PRO A 1 88 ? -6.137 -16.047 0.612 1 96.62 88 PRO A C 1
ATOM 734 O O . PRO A 1 88 ? -6.078 -17 1.399 1 96.62 88 PRO A O 1
ATOM 737 N N . SER A 1 89 ? -5.078 -15.578 0.015 1 97.5 89 SER A N 1
ATOM 738 C CA . SER A 1 89 ? -3.773 -16.203 0.204 1 97.5 89 SER A CA 1
ATOM 739 C C . SER A 1 89 ? -3.035 -15.594 1.392 1 97.5 89 SER A C 1
ATOM 741 O O . SER A 1 89 ? -1.924 -16.016 1.72 1 97.5 89 SER A O 1
ATOM 743 N N . ALA A 1 90 ? -3.578 -14.586 1.998 1 97.94 90 ALA A N 1
ATOM 744 C CA . ALA A 1 90 ? -2.922 -13.992 3.16 1 97.94 90 ALA A CA 1
ATOM 745 C C . ALA A 1 90 ? -2.902 -14.969 4.336 1 97.94 90 ALA A C 1
ATOM 747 O O . ALA A 1 90 ? -3.93 -15.562 4.676 1 97.94 90 ALA A O 1
ATOM 748 N N . ILE A 1 91 ? -1.764 -15.055 4.996 1 97.38 91 ILE A N 1
ATOM 749 C CA . ILE A 1 91 ? -1.687 -15.961 6.133 1 97.38 91 ILE A CA 1
ATOM 750 C C . ILE A 1 91 ? -2.246 -15.273 7.379 1 97.38 91 ILE A C 1
ATOM 752 O O . ILE A 1 91 ? -2.576 -15.938 8.367 1 97.38 91 ILE A O 1
ATOM 756 N N . VAL A 1 92 ? -2.188 -13.977 7.379 1 92.19 92 VAL A N 1
ATOM 757 C CA . VAL A 1 92 ? -2.832 -13.188 8.422 1 92.19 92 VAL A CA 1
ATOM 758 C C . VAL A 1 92 ? -4.074 -12.5 7.863 1 92.19 92 VAL A C 1
ATOM 760 O O . VAL A 1 92 ? -3.99 -11.742 6.895 1 92.19 92 VAL A O 1
ATOM 763 N N . GLN A 1 93 ? -5.223 -12.844 8.383 1 90.56 93 GLN A N 1
ATOM 764 C CA . GLN A 1 93 ? -6.484 -12.234 7.98 1 90.56 93 GLN A CA 1
ATOM 765 C C . GLN A 1 93 ? -6.832 -11.047 8.875 1 90.56 93 GLN A C 1
ATOM 767 O O . GLN A 1 93 ? -6.617 -11.086 10.086 1 90.56 93 GLN A O 1
ATOM 772 N N . GLU A 1 94 ? -7.18 -10.109 8.258 1 79.88 94 GLU A N 1
ATOM 773 C CA . GLU A 1 94 ? -7.621 -8.938 9 1 79.88 94 GLU A CA 1
ATOM 774 C C . GLU A 1 94 ? -9.031 -9.125 9.547 1 79.88 94 GLU A C 1
ATOM 776 O O . GLU A 1 94 ? -9.914 -9.633 8.844 1 79.88 94 GLU A O 1
ATOM 781 N N . GLY A 1 95 ? -9.195 -9.211 10.906 1 67.12 95 GLY A N 1
ATOM 782 C CA . GLY A 1 95 ? -10.367 -9.578 11.68 1 67.12 95 GLY A CA 1
ATOM 783 C C . GLY A 1 95 ? -11.508 -8.586 11.555 1 67.12 95 GLY A C 1
ATOM 784 O O . GLY A 1 95 ? -11.297 -7.441 11.156 1 67.12 95 GLY A O 1
ATOM 785 N N . ALA A 1 96 ? -12.844 -9.273 11.359 1 48.06 96 ALA A N 1
ATOM 786 C CA . ALA A 1 96 ? -14.023 -8.523 11.781 1 48.06 96 ALA A CA 1
ATOM 787 C C . ALA A 1 96 ? -13.781 -7.82 13.109 1 48.06 96 ALA A C 1
ATOM 789 O O . ALA A 1 96 ? -12.992 -8.289 13.93 1 48.06 96 ALA A O 1
ATOM 790 N N . PRO A 1 97 ? -14.164 -6.543 13.367 1 39.81 97 PRO A N 1
ATOM 791 C CA . PRO A 1 97 ? -14.188 -6.16 14.781 1 39.81 97 PRO A CA 1
ATOM 792 C C . PRO A 1 97 ? -14.648 -7.293 15.695 1 39.81 97 PRO A C 1
ATOM 794 O O . PRO A 1 97 ? -15.578 -8.023 15.352 1 39.81 97 PRO A O 1
ATOM 797 N N . GLY A 1 98 ? -13.586 -7.961 16.422 1 28.2 98 GLY A N 1
ATOM 798 C CA . GLY A 1 98 ? -14.227 -8.703 17.5 1 28.2 98 GLY A CA 1
ATOM 799 C C . GLY A 1 98 ? -15.422 -7.98 18.094 1 28.2 98 GLY A C 1
ATOM 800 O O . GLY A 1 98 ? -15.5 -6.75 18.031 1 28.2 98 GLY A O 1
ATOM 801 N N . MET B 1 1 ? 14.781 -3.305 1.938 1 96.75 1 MET B N 1
ATOM 802 C CA . MET B 1 1 ? 14.164 -2.33 1.043 1 96.75 1 MET B CA 1
ATOM 803 C C . MET B 1 1 ? 12.688 -2.635 0.839 1 96.75 1 MET B C 1
ATOM 805 O O . MET B 1 1 ? 12.312 -3.779 0.581 1 96.75 1 MET B O 1
ATOM 809 N N . LEU B 1 2 ? 11.867 -1.708 0.938 1 98.44 2 LEU B N 1
ATOM 810 C CA . LEU B 1 2 ? 10.422 -1.894 0.862 1 98.44 2 LEU B CA 1
ATOM 811 C C . LEU B 1 2 ? 9.891 -1.495 -0.513 1 98.44 2 LEU B C 1
ATOM 813 O O . LEU B 1 2 ? 10.344 -0.501 -1.09 1 98.44 2 LEU B O 1
ATOM 817 N N . PHE B 1 3 ? 8.906 -2.283 -0.991 1 98.88 3 PHE B N 1
ATOM 818 C CA . PHE B 1 3 ? 8.234 -2.02 -2.262 1 98.88 3 PHE B CA 1
ATOM 819 C C . PHE B 1 3 ? 6.73 -2.213 -2.135 1 98.88 3 PHE B C 1
ATOM 821 O O . PHE B 1 3 ? 6.273 -3.207 -1.567 1 98.88 3 PHE B O 1
ATOM 828 N N . LEU B 1 4 ? 5.984 -1.288 -2.637 1 98.94 4 LEU B N 1
ATOM 829 C CA . LEU B 1 4 ? 4.57 -1.504 -2.914 1 98.94 4 LEU B CA 1
ATOM 830 C C . LEU B 1 4 ? 4.367 -2.031 -4.332 1 98.94 4 LEU B C 1
ATOM 832 O O . LEU B 1 4 ? 4.852 -1.433 -5.297 1 98.94 4 LEU B O 1
ATOM 836 N N . VAL B 1 5 ? 3.658 -3.119 -4.441 1 98.94 5 VAL B N 1
ATOM 837 C CA . VAL B 1 5 ? 3.506 -3.771 -5.738 1 98.94 5 VAL B CA 1
ATOM 838 C C . VAL B 1 5 ? 2.025 -3.994 -6.035 1 98.94 5 VAL B C 1
ATOM 840 O O . VAL B 1 5 ? 1.314 -4.621 -5.246 1 98.94 5 VAL B O 1
ATOM 843 N N . ARG B 1 6 ? 1.544 -3.422 -7.078 1 98.94 6 ARG B N 1
ATOM 844 C CA . ARG B 1 6 ? 0.228 -3.771 -7.602 1 98.94 6 ARG B CA 1
ATOM 845 C C . ARG B 1 6 ? 0.334 -4.863 -8.664 1 98.94 6 ARG B C 1
ATOM 847 O O . ARG B 1 6 ? 1.154 -4.766 -9.578 1 98.94 6 ARG B O 1
ATOM 854 N N . MET B 1 7 ? -0.478 -5.887 -8.578 1 98.88 7 MET B N 1
ATOM 855 C CA . MET B 1 7 ? -0.516 -6.973 -9.555 1 98.88 7 MET B CA 1
ATOM 856 C C . MET B 1 7 ? -1.935 -7.191 -10.07 1 98.88 7 MET B C 1
ATOM 858 O O . MET B 1 7 ? -2.826 -7.566 -9.312 1 98.88 7 MET B O 1
ATOM 862 N N . ASP B 1 8 ? -2.098 -6.879 -11.297 1 98.88 8 ASP B N 1
ATOM 863 C CA . ASP B 1 8 ? -3.346 -7.199 -11.984 1 98.88 8 ASP B CA 1
ATOM 864 C C . ASP B 1 8 ? -3.266 -8.57 -12.656 1 98.88 8 ASP B C 1
ATOM 866 O O . ASP B 1 8 ? -2.359 -8.82 -13.453 1 98.88 8 ASP B O 1
ATOM 870 N N . VAL B 1 9 ? -4.195 -9.422 -12.344 1 98.31 9 VAL B N 1
ATOM 871 C CA . VAL B 1 9 ? -4.188 -10.781 -12.883 1 98.31 9 VAL B CA 1
ATOM 872 C C . VAL B 1 9 ? -5.059 -10.844 -14.133 1 98.31 9 VAL B C 1
ATOM 874 O O . VAL B 1 9 ? -6.23 -10.461 -14.109 1 98.31 9 VAL B O 1
ATOM 877 N N . LYS B 1 10 ? -4.5 -11.281 -15.195 1 97.44 10 LYS B N 1
ATOM 878 C CA . LYS B 1 10 ? -5.152 -11.352 -16.5 1 97.44 10 LYS B CA 1
ATOM 879 C C . LYS B 1 10 ? -5.09 -12.758 -17.078 1 97.44 10 LYS B C 1
ATOM 881 O O . LYS B 1 10 ? -4.566 -12.969 -18.172 1 97.44 10 LYS B O 1
ATOM 886 N N . ILE B 1 11 ? -5.684 -13.688 -16.484 1 95.38 11 ILE B N 1
ATOM 887 C CA . ILE B 1 11 ? -5.727 -15.07 -16.953 1 95.38 11 ILE B CA 1
ATOM 888 C C . ILE B 1 11 ? -6.676 -15.188 -18.141 1 95.38 11 ILE B C 1
ATOM 890 O O . ILE B 1 11 ? -7.824 -14.742 -18.078 1 95.38 11 ILE B O 1
ATOM 894 N N . PRO B 1 12 ? -6.152 -15.773 -19.203 1 95.75 12 PRO B N 1
ATOM 895 C CA . PRO B 1 12 ? -7.027 -15.898 -20.375 1 95.75 12 PRO B CA 1
ATOM 896 C C . PRO B 1 12 ? -8.281 -16.719 -20.078 1 95.75 12 PRO B C 1
ATOM 898 O O . PRO B 1 12 ? -8.227 -17.688 -19.312 1 95.75 12 PRO B O 1
ATOM 901 N N . HIS B 1 13 ? -9.312 -16.344 -20.75 1 93.88 13 HIS B N 1
ATOM 902 C CA . HIS B 1 13 ? -10.602 -16.984 -20.5 1 93.88 13 HIS B CA 1
ATOM 903 C C . HIS B 1 13 ? -10.609 -18.422 -21.016 1 93.88 13 HIS B C 1
ATOM 905 O O . HIS B 1 13 ? -11.398 -19.234 -20.547 1 93.88 13 HIS B O 1
ATOM 911 N N . ASP B 1 14 ? -9.703 -18.656 -21.922 1 95.25 14 ASP B N 1
ATOM 912 C CA . ASP B 1 14 ? -9.727 -19.969 -22.547 1 95.25 14 ASP B CA 1
ATOM 913 C C . ASP B 1 14 ? -8.758 -20.922 -21.859 1 95.25 14 ASP B C 1
ATOM 915 O O . ASP B 1 14 ? -8.609 -22.078 -22.266 1 95.25 14 ASP B O 1
ATOM 919 N N . LEU B 1 15 ? -8.023 -20.469 -20.906 1 94.69 15 LEU B N 1
ATOM 920 C CA . LEU B 1 15 ? -7.223 -21.375 -20.094 1 94.69 15 LEU B CA 1
ATOM 921 C C . LEU B 1 15 ? -8.109 -22.406 -19.391 1 94.69 15 LEU B C 1
ATOM 923 O O . LEU B 1 15 ? -9.07 -22.047 -18.719 1 94.69 15 LEU B O 1
ATOM 927 N N . PRO B 1 16 ? -7.852 -23.734 -19.609 1 96.69 16 PRO B N 1
ATOM 928 C CA . PRO B 1 16 ? -8.672 -24.75 -18.953 1 96.69 16 PRO B CA 1
ATOM 929 C C . PRO B 1 16 ? -8.742 -24.562 -17.438 1 96.69 16 PRO B C 1
ATOM 931 O O . PRO B 1 16 ? -7.723 -24.297 -16.797 1 96.69 16 PRO B O 1
ATOM 934 N N . ALA B 1 17 ? -9.891 -24.812 -16.875 1 94.5 17 ALA B N 1
ATOM 935 C CA . ALA B 1 17 ? -10.164 -24.547 -15.461 1 94.5 17 ALA B CA 1
ATOM 936 C C . ALA B 1 17 ? -9.242 -25.359 -14.57 1 94.5 17 ALA B C 1
ATOM 938 O O . ALA B 1 17 ? -8.742 -24.859 -13.555 1 94.5 17 ALA B O 1
ATOM 939 N N . ALA B 1 18 ? -9.062 -26.609 -14.898 1 96.56 18 ALA B N 1
ATOM 940 C CA . ALA B 1 18 ? -8.203 -27.484 -14.109 1 96.56 18 ALA B CA 1
ATOM 941 C C . ALA B 1 18 ? -6.77 -26.953 -14.062 1 96.56 18 ALA B C 1
ATOM 943 O O . ALA B 1 18 ? -6.113 -27.016 -13.016 1 96.56 18 ALA B O 1
ATOM 944 N N . GLN B 1 19 ? -6.25 -26.438 -15.164 1 96.5 19 GLN B N 1
ATOM 945 C CA . GLN B 1 19 ? -4.91 -25.875 -15.234 1 96.5 19 GLN B CA 1
ATOM 946 C C . GLN B 1 19 ? -4.82 -24.594 -14.414 1 96.5 19 GLN B C 1
ATOM 948 O O . GLN B 1 19 ? -3.852 -24.375 -13.68 1 96.5 19 GLN B O 1
ATOM 953 N N . ALA B 1 20 ? -5.812 -23.75 -14.555 1 95 20 ALA B N 1
ATOM 954 C CA . ALA B 1 20 ? -5.855 -22.516 -13.781 1 95 20 ALA B CA 1
ATOM 955 C C . ALA B 1 20 ? -5.848 -22.797 -12.281 1 95 20 ALA B C 1
ATOM 957 O O . ALA B 1 20 ? -5.137 -22.141 -11.516 1 95 20 ALA B O 1
ATOM 958 N N . ASP B 1 21 ? -6.613 -23.766 -11.898 1 95.69 21 ASP B N 1
ATOM 959 C CA . ASP B 1 21 ? -6.695 -24.125 -10.484 1 95.69 21 ASP B CA 1
ATOM 960 C C . ASP B 1 21 ? -5.344 -24.625 -9.969 1 95.69 21 ASP B C 1
ATOM 962 O O . ASP B 1 21 ? -4.953 -24.297 -8.844 1 95.69 21 ASP B O 1
ATOM 966 N N . GLU B 1 22 ? -4.699 -25.406 -10.742 1 97.31 22 GLU B N 1
ATOM 967 C CA . GLU B 1 22 ? -3.379 -25.891 -10.367 1 97.31 22 GLU B CA 1
ATOM 968 C C . GLU B 1 22 ? -2.385 -24.75 -10.203 1 97.31 22 GLU B C 1
ATOM 970 O O . GLU B 1 22 ? -1.604 -24.734 -9.25 1 97.31 22 GLU B O 1
ATOM 975 N N . ILE B 1 23 ? -2.375 -23.828 -11.133 1 97.38 23 ILE B N 1
ATOM 976 C CA . ILE B 1 23 ? -1.483 -22.672 -11.07 1 97.38 23 ILE B CA 1
ATOM 977 C C . ILE B 1 23 ? -1.77 -21.875 -9.805 1 97.38 23 ILE B C 1
ATOM 979 O O . ILE B 1 23 ? -0.845 -21.484 -9.086 1 97.38 23 ILE B O 1
ATOM 983 N N . LYS B 1 24 ? -3.018 -21.656 -9.523 1 96.62 24 LYS B N 1
ATOM 984 C CA . LYS B 1 24 ? -3.422 -20.875 -8.352 1 96.62 24 LYS B CA 1
ATOM 985 C C . LYS B 1 24 ? -2.984 -21.562 -7.066 1 96.62 24 LYS B C 1
ATOM 987 O O . LYS B 1 24 ? -2.592 -20.906 -6.102 1 96.62 24 LYS B O 1
ATOM 992 N N . ALA B 1 25 ? -3.084 -22.906 -7.039 1 97.44 25 ALA B N 1
ATOM 993 C CA . ALA B 1 25 ? -2.65 -23.656 -5.863 1 97.44 25 ALA B CA 1
ATOM 994 C C . ALA B 1 25 ? -1.154 -23.484 -5.625 1 97.44 25 ALA B C 1
ATOM 996 O O . ALA B 1 25 ? -0.721 -23.281 -4.488 1 97.44 25 ALA B O 1
ATOM 997 N N . ARG B 1 26 ? -0.352 -23.547 -6.6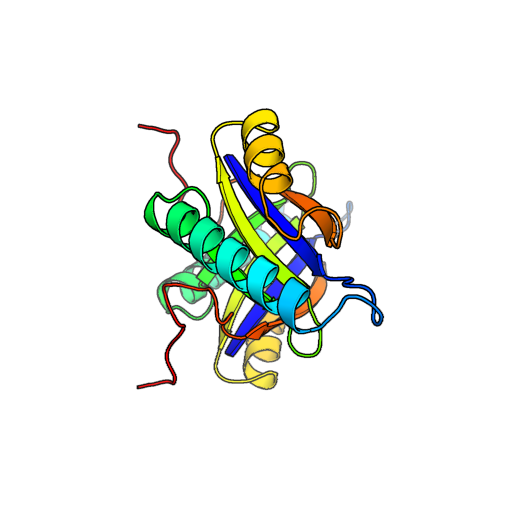52 1 98.25 26 ARG B N 1
ATOM 998 C CA . ARG B 1 26 ? 1.088 -23.328 -6.547 1 98.25 26 ARG B CA 1
ATOM 999 C C . ARG B 1 26 ? 1.399 -21.906 -6.109 1 98.25 26 ARG B C 1
ATOM 1001 O O . ARG B 1 26 ? 2.312 -21.672 -5.312 1 98.25 26 ARG B O 1
ATOM 1008 N N . GLU B 1 27 ? 0.591 -20.969 -6.68 1 98.62 27 GLU B N 1
ATOM 1009 C CA . GLU B 1 27 ? 0.757 -19.562 -6.316 1 98.62 27 GLU B CA 1
ATOM 1010 C C . GLU B 1 27 ? 0.499 -19.344 -4.828 1 98.62 27 GLU B C 1
ATOM 1012 O O . GLU B 1 27 ? 1.264 -18.656 -4.156 1 98.62 27 GLU B O 1
ATOM 1017 N N . LYS B 1 28 ? -0.571 -19.906 -4.395 1 98.12 28 LYS B N 1
ATOM 1018 C CA . LYS B 1 28 ? -0.927 -19.781 -2.982 1 98.12 28 LYS B CA 1
ATOM 1019 C C . LYS B 1 28 ? 0.184 -20.312 -2.084 1 98.12 28 LYS B C 1
ATOM 1021 O O . LYS B 1 28 ? 0.595 -19.641 -1.133 1 98.12 28 LYS B O 1
ATOM 1026 N N . LYS B 1 29 ? 0.692 -21.469 -2.385 1 98.56 29 LYS B N 1
ATOM 1027 C CA . LYS B 1 29 ? 1.768 -22.062 -1.597 1 98.56 29 LYS B CA 1
ATOM 1028 C C . LYS B 1 29 ? 3.016 -21.172 -1.619 1 98.56 29 LYS B C 1
ATOM 1030 O O . LYS B 1 29 ? 3.592 -20.875 -0.57 1 98.56 29 LYS B O 1
ATOM 1035 N N . TYR B 1 30 ? 3.436 -20.75 -2.77 1 98.81 30 TYR B N 1
ATOM 1036 C CA . TYR B 1 30 ? 4.633 -19.938 -2.939 1 98.81 30 TYR B CA 1
ATOM 1037 C C . TYR B 1 30 ? 4.504 -18.625 -2.189 1 98.81 30 TYR B C 1
ATOM 1039 O O . TYR B 1 30 ? 5.41 -18.219 -1.453 1 98.81 30 TYR B O 1
ATOM 1047 N N . SER B 1 31 ? 3.326 -17.922 -2.363 1 98.75 31 SER B N 1
ATOM 1048 C CA . SER B 1 31 ? 3.107 -16.625 -1.713 1 98.75 31 SER B CA 1
ATOM 1049 C C . SER B 1 31 ? 3.121 -16.766 -0.195 1 98.75 31 SER B C 1
ATOM 1051 O O . SER B 1 31 ? 3.707 -15.938 0.504 1 98.75 31 SER B O 1
ATOM 1053 N N . GLN B 1 32 ? 2.531 -17.844 0.327 1 98.75 32 GLN B N 1
ATOM 1054 C CA . GLN B 1 32 ? 2.473 -18.031 1.772 1 98.75 32 GLN B CA 1
ATOM 1055 C C . GLN B 1 32 ? 3.854 -18.344 2.342 1 98.75 32 GLN B C 1
ATOM 1057 O O . GLN B 1 32 ? 4.18 -17.938 3.457 1 98.75 32 GLN B O 1
ATOM 1062 N N . ASP B 1 33 ? 4.676 -19.125 1.609 1 98.75 33 ASP B N 1
ATOM 1063 C CA . ASP B 1 33 ? 6.055 -19.344 2.031 1 98.75 33 ASP B CA 1
ATOM 1064 C C . ASP B 1 33 ? 6.812 -18.031 2.172 1 98.75 33 ASP B C 1
ATOM 1066 O O . ASP B 1 33 ? 7.531 -17.828 3.152 1 98.75 33 ASP B O 1
ATOM 1070 N N . LEU B 1 34 ? 6.652 -17.141 1.203 1 98.75 34 LEU B N 1
ATOM 1071 C CA . LEU B 1 34 ? 7.32 -15.844 1.228 1 98.75 34 LEU B CA 1
ATOM 1072 C C . LEU B 1 34 ? 6.793 -14.977 2.367 1 98.75 34 LEU B C 1
ATOM 1074 O O . LEU B 1 34 ? 7.539 -14.188 2.953 1 98.75 34 LEU B O 1
ATOM 1078 N N . GLN B 1 35 ? 5.492 -15.07 2.684 1 98.62 35 GLN B N 1
ATOM 1079 C CA . GLN B 1 35 ? 4.93 -14.352 3.822 1 98.62 35 GLN B CA 1
ATOM 1080 C C . GLN B 1 35 ? 5.523 -14.859 5.137 1 98.62 35 GLN B C 1
ATOM 1082 O O . GLN B 1 35 ? 5.871 -14.062 6.012 1 98.62 35 GLN B O 1
ATOM 1087 N N . ARG B 1 36 ? 5.699 -16.109 5.242 1 98.44 36 ARG B N 1
ATOM 1088 C CA . ARG B 1 36 ? 6.215 -16.703 6.469 1 98.44 36 ARG B CA 1
ATOM 1089 C C . ARG B 1 36 ? 7.672 -16.328 6.695 1 98.44 36 ARG B C 1
ATOM 1091 O O . ARG B 1 36 ? 8.109 -16.156 7.836 1 98.44 36 ARG B O 1
ATOM 1098 N N . ASP B 1 37 ? 8.406 -16.172 5.594 1 97.94 37 ASP B N 1
ATOM 1099 C CA . ASP B 1 37 ? 9.82 -15.852 5.805 1 97.94 37 ASP B CA 1
ATOM 1100 C C . ASP B 1 37 ? 10.039 -14.344 5.863 1 97.94 37 ASP B C 1
ATOM 1102 O O . ASP B 1 37 ? 11.172 -13.875 5.98 1 97.94 37 ASP B O 1
ATOM 1106 N N . GLY B 1 38 ? 9.039 -13.523 5.641 1 97.62 38 GLY B N 1
ATOM 1107 C CA . GLY B 1 38 ? 9.062 -12.094 5.914 1 97.62 38 GLY B CA 1
ATOM 1108 C C . GLY B 1 38 ? 9.312 -11.25 4.68 1 97.62 38 GLY B C 1
ATOM 1109 O O . GLY B 1 38 ? 9.203 -10.023 4.727 1 97.62 38 GLY B O 1
ATOM 1110 N N . ARG B 1 39 ? 9.617 -11.812 3.568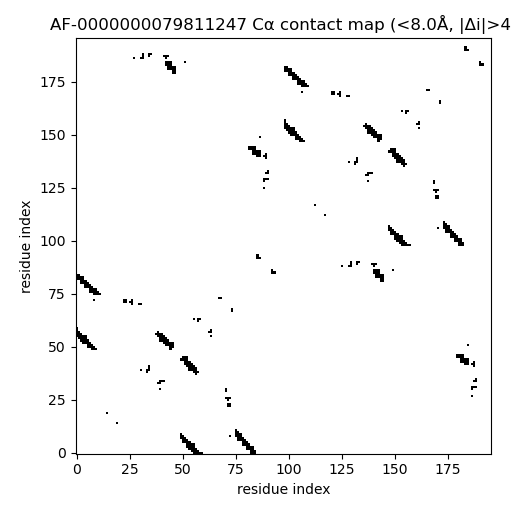 1 98.62 39 ARG B N 1
ATOM 1111 C CA . ARG B 1 39 ? 9.945 -11.047 2.367 1 98.62 39 ARG B CA 1
ATOM 1112 C C . ARG B 1 39 ? 8.68 -10.523 1.692 1 98.62 39 ARG B C 1
ATOM 1114 O O . ARG B 1 39 ? 8.742 -9.57 0.916 1 98.62 39 ARG B O 1
ATOM 1121 N N . TRP B 1 40 ? 7.586 -11.141 1.91 1 98.75 40 TRP B N 1
ATOM 1122 C CA . TRP B 1 40 ? 6.262 -10.672 1.521 1 98.75 40 TRP B CA 1
ATOM 1123 C C . TRP B 1 40 ? 5.445 -10.266 2.746 1 98.75 40 TRP B C 1
ATOM 1125 O O . TRP B 1 40 ? 4.754 -11.102 3.34 1 98.75 40 TRP B O 1
ATOM 1135 N N . ARG B 1 41 ? 5.406 -9.031 3.049 1 97.75 41 ARG B N 1
ATOM 1136 C CA . ARG B 1 41 ? 4.953 -8.516 4.34 1 97.75 41 ARG B CA 1
ATOM 1137 C C . ARG B 1 41 ? 3.434 -8.414 4.383 1 97.75 41 ARG B C 1
ATOM 1139 O O . ARG B 1 41 ? 2.814 -8.695 5.41 1 97.75 41 ARG B O 1
ATOM 1146 N N . HIS B 1 42 ? 2.82 -7.91 3.301 1 98 42 HIS B N 1
ATOM 1147 C CA . HIS B 1 42 ? 1.381 -7.688 3.234 1 98 42 HIS B CA 1
ATOM 1148 C C . HIS B 1 42 ? 0.832 -8.039 1.855 1 98 42 HIS B C 1
ATOM 1150 O O . HIS B 1 42 ? 1.516 -7.848 0.846 1 98 42 HIS B O 1
ATOM 1156 N N . ILE B 1 43 ? -0.305 -8.508 1.815 1 98.75 43 ILE B N 1
ATOM 1157 C CA . ILE B 1 43 ? -1.056 -8.734 0.585 1 98.75 43 ILE B CA 1
ATOM 1158 C C . ILE B 1 43 ? -2.539 -8.461 0.829 1 98.75 43 ILE B C 1
ATOM 1160 O O . ILE B 1 43 ? -3.115 -8.953 1.801 1 98.75 43 ILE B O 1
ATOM 1164 N N . TRP B 1 44 ? -3.121 -7.672 -0.012 1 98.75 44 TRP B N 1
ATOM 1165 C CA . TRP B 1 44 ? -4.543 -7.355 0.049 1 98.75 44 TRP B CA 1
ATOM 1166 C C . TRP B 1 44 ? -5.195 -7.508 -1.322 1 98.75 44 TRP B C 1
ATOM 1168 O O . TRP B 1 44 ? -4.555 -7.266 -2.35 1 98.75 44 TRP B O 1
ATOM 1178 N N . ARG B 1 45 ? -6.453 -7.891 -1.329 1 98.69 45 ARG B N 1
ATOM 1179 C CA . ARG B 1 45 ? -7.289 -7.793 -2.521 1 98.69 45 ARG B CA 1
ATOM 1180 C C . ARG B 1 45 ? -7.75 -6.359 -2.752 1 98.69 45 ARG B C 1
ATOM 1182 O O . ARG B 1 45 ? -8.102 -5.656 -1.804 1 98.69 45 ARG B O 1
ATOM 1189 N N . VAL B 1 46 ? -7.715 -5.895 -4.051 1 98.81 46 VAL B N 1
ATOM 1190 C CA . VAL B 1 46 ? -8.375 -4.648 -4.414 1 98.81 46 VAL B CA 1
ATOM 1191 C C . VAL B 1 46 ? -9.875 -4.895 -4.605 1 98.81 46 VAL B C 1
ATOM 1193 O O . VAL B 1 46 ? -10.273 -5.699 -5.449 1 98.81 46 VAL B O 1
ATOM 1196 N N . VAL B 1 47 ? -10.719 -4.25 -3.781 1 98.69 47 VAL B N 1
ATOM 1197 C CA . VAL B 1 47 ? -12.156 -4.484 -3.852 1 98.69 47 VAL B CA 1
ATOM 1198 C C . VAL B 1 47 ? -12.648 -4.258 -5.277 1 98.69 47 VAL B C 1
ATOM 1200 O O . VAL B 1 47 ? -12.352 -3.229 -5.891 1 98.69 47 VAL B O 1
ATOM 1203 N N . GLY B 1 48 ? -13.32 -5.258 -5.773 1 98.44 48 GLY B N 1
ATOM 1204 C CA . GLY B 1 48 ? -13.961 -5.133 -7.074 1 98.44 48 GLY B CA 1
ATOM 1205 C C . GLY B 1 48 ? -13.039 -5.484 -8.227 1 98.44 48 GLY B C 1
ATOM 1206 O O . GLY B 1 48 ? -13.461 -5.492 -9.391 1 98.44 48 GLY B O 1
ATOM 1207 N N . GLU B 1 49 ? -11.773 -5.781 -7.992 1 98.56 49 GLU B N 1
ATOM 1208 C CA . GLU B 1 49 ? -10.805 -6.062 -9.055 1 98.56 49 GLU B CA 1
ATOM 1209 C C . GLU B 1 49 ? -10.078 -7.383 -8.797 1 98.56 49 GLU B C 1
ATOM 1211 O O . GLU B 1 49 ? -9.898 -7.785 -7.648 1 98.56 49 GLU B O 1
ATOM 1216 N N . TYR B 1 50 ? -9.758 -8.07 -9.93 1 97.94 50 TYR B N 1
ATOM 1217 C CA . TYR B 1 50 ? -8.852 -9.203 -9.797 1 97.94 50 TYR B CA 1
ATOM 1218 C C . TYR B 1 50 ? -7.398 -8.742 -9.742 1 97.94 50 TYR B C 1
ATOM 1220 O O . TYR B 1 50 ? -6.629 -8.992 -10.672 1 97.94 50 TYR B O 1
ATOM 1228 N N . ALA B 1 51 ? -7.121 -8.062 -8.68 1 98.81 51 ALA B N 1
ATOM 1229 C CA . ALA B 1 51 ? -5.824 -7.434 -8.438 1 98.81 51 ALA B CA 1
ATOM 1230 C C . ALA B 1 51 ? -5.492 -7.414 -6.949 1 98.81 51 ALA B C 1
ATOM 1232 O O . ALA B 1 51 ? -6.375 -7.578 -6.105 1 98.81 51 ALA B O 1
ATOM 1233 N N . ASN B 1 52 ? -4.191 -7.297 -6.738 1 98.88 52 ASN B N 1
ATOM 1234 C CA . ASN B 1 52 ? -3.762 -7.152 -5.352 1 98.88 52 ASN B CA 1
ATOM 1235 C C . ASN B 1 52 ? -2.748 -6.02 -5.195 1 98.88 52 ASN B C 1
ATOM 1237 O O . ASN B 1 52 ? -2.135 -5.594 -6.176 1 98.88 52 ASN B O 1
ATOM 1241 N N . TYR B 1 53 ? -2.699 -5.473 -4.023 1 98.94 53 TYR B N 1
ATOM 1242 C CA . TYR B 1 53 ? -1.529 -4.734 -3.559 1 98.94 53 TYR B CA 1
ATOM 1243 C C . TYR B 1 53 ? -0.74 -5.555 -2.543 1 98.94 53 TYR B C 1
ATOM 1245 O O . TYR B 1 53 ? -1.324 -6.234 -1.696 1 98.94 53 TYR B O 1
ATOM 1253 N N . SER B 1 54 ? 0.496 -5.461 -2.621 1 98.94 54 SER B N 1
ATOM 1254 C CA . SER B 1 54 ? 1.429 -6.172 -1.752 1 98.94 54 SER B CA 1
ATOM 1255 C C . SER B 1 54 ? 2.584 -5.273 -1.327 1 98.94 54 SER B C 1
ATOM 1257 O O . SER B 1 54 ? 2.955 -4.344 -2.051 1 98.94 54 SER B O 1
ATOM 1259 N N . VAL B 1 55 ? 3.09 -5.535 -0.17 1 98.69 55 VAL B N 1
ATOM 1260 C CA . VAL B 1 55 ? 4.344 -4.926 0.262 1 98.69 55 VAL B CA 1
ATOM 1261 C C . VAL B 1 55 ? 5.414 -6 0.419 1 98.69 55 VAL B C 1
ATOM 1263 O O . VAL B 1 55 ? 5.211 -6.988 1.128 1 98.69 55 VAL B O 1
ATOM 1266 N N . PHE B 1 56 ? 6.496 -5.805 -0.272 1 98.75 56 PHE B N 1
ATOM 1267 C CA . PHE B 1 56 ? 7.652 -6.688 -0.151 1 98.75 56 PHE B CA 1
ATOM 1268 C C . PHE B 1 56 ? 8.781 -5.996 0.598 1 98.75 56 PHE B C 1
ATOM 1270 O O . PHE B 1 56 ? 8.969 -4.785 0.475 1 98.75 56 PHE B O 1
ATOM 1277 N N . ASP B 1 57 ? 9.508 -6.727 1.41 1 98.44 57 ASP B N 1
ATOM 1278 C CA . ASP B 1 57 ? 10.734 -6.328 2.094 1 98.44 57 ASP B CA 1
ATOM 1279 C C . ASP B 1 57 ? 11.898 -7.238 1.714 1 98.44 57 ASP B C 1
ATOM 1281 O O . ASP B 1 57 ? 12.016 -8.352 2.232 1 98.44 57 ASP B O 1
ATOM 1285 N N . VAL B 1 58 ? 12.727 -6.75 0.749 1 98.5 58 VAL B N 1
ATOM 1286 C CA . VAL B 1 58 ? 13.781 -7.57 0.175 1 98.5 58 VAL B CA 1
ATOM 1287 C C . VAL B 1 58 ? 15.086 -6.777 0.134 1 98.5 58 VAL B C 1
ATOM 1289 O O . VAL B 1 58 ? 15.109 -5.586 0.451 1 98.5 58 VAL B O 1
ATOM 1292 N N . GLN B 1 59 ? 16.156 -7.418 -0.324 1 97.31 59 GLN B N 1
ATOM 1293 C CA . GLN B 1 59 ? 17.469 -6.824 -0.153 1 97.31 59 GLN B CA 1
ATOM 1294 C C . GLN B 1 59 ? 17.844 -5.934 -1.341 1 97.31 59 GLN B C 1
ATOM 1296 O O . GLN B 1 59 ? 18.75 -5.102 -1.247 1 97.31 59 GLN B O 1
ATOM 1301 N N . SER B 1 60 ? 17.141 -6.215 -2.541 1 98.06 60 SER B N 1
ATOM 1302 C CA . SER B 1 60 ? 17.516 -5.492 -3.75 1 98.06 60 SER B CA 1
ATOM 1303 C C . SER B 1 60 ? 16.422 -5.586 -4.816 1 98.06 60 SER B C 1
ATOM 1305 O O . SER B 1 60 ? 15.508 -6.402 -4.703 1 98.06 60 SER B O 1
ATOM 1307 N N . ASN B 1 61 ? 16.594 -4.77 -5.852 1 98.38 61 ASN B N 1
ATOM 1308 C CA . ASN B 1 61 ? 15.727 -4.871 -7.023 1 98.38 61 ASN B CA 1
ATOM 1309 C C . ASN B 1 61 ? 15.828 -6.246 -7.68 1 98.38 61 ASN B C 1
ATOM 1311 O O . ASN B 1 61 ? 14.812 -6.812 -8.102 1 98.38 61 ASN B O 1
ATOM 1315 N N . ASP B 1 62 ? 17.031 -6.719 -7.75 1 98.5 62 ASP B N 1
ATOM 1316 C CA . ASP B 1 62 ? 17.25 -8.016 -8.383 1 98.5 62 ASP B CA 1
ATOM 1317 C C . ASP B 1 62 ? 16.516 -9.125 -7.629 1 98.5 62 ASP B C 1
ATOM 1319 O O . ASP B 1 62 ? 15.883 -9.984 -8.242 1 98.5 62 ASP B O 1
ATOM 1323 N N . GLU B 1 63 ? 16.609 -9.102 -6.309 1 98.69 63 GLU B N 1
ATOM 1324 C CA . GLU B 1 63 ? 15.898 -10.109 -5.52 1 98.69 63 GLU B CA 1
ATOM 1325 C C . GLU B 1 63 ? 14.391 -10 -5.715 1 98.69 63 GLU B C 1
ATOM 1327 O O . GLU B 1 63 ? 13.703 -11.016 -5.871 1 98.69 63 GLU B O 1
ATOM 1332 N N . LEU B 1 64 ? 13.836 -8.773 -5.73 1 98.81 64 LEU B N 1
ATOM 1333 C CA . LEU B 1 64 ? 12.398 -8.594 -5.945 1 98.81 64 LEU B CA 1
ATOM 1334 C C . LEU B 1 64 ? 11.977 -9.195 -7.281 1 98.81 64 LEU B C 1
ATOM 1336 O O . LEU B 1 64 ? 11 -9.945 -7.348 1 98.81 64 LEU B O 1
ATOM 1340 N N . HIS B 1 65 ? 12.773 -8.812 -8.297 1 98.75 65 HIS B N 1
ATOM 1341 C CA . HIS B 1 65 ? 12.414 -9.312 -9.617 1 98.75 65 HIS B CA 1
ATOM 1342 C C . HIS B 1 65 ? 12.469 -10.836 -9.664 1 98.75 65 HIS B C 1
ATOM 1344 O O . HIS B 1 65 ? 11.617 -11.469 -10.281 1 98.75 65 HIS B O 1
ATOM 1350 N N . GLN B 1 66 ? 13.453 -11.438 -9 1 98.62 66 GLN B N 1
ATOM 1351 C CA . GLN B 1 66 ? 13.562 -12.891 -8.945 1 98.62 66 GLN B CA 1
ATOM 1352 C C . GLN B 1 66 ? 12.344 -13.508 -8.266 1 98.62 66 GLN B C 1
ATOM 1354 O O . GLN B 1 66 ? 11.773 -14.492 -8.758 1 98.62 66 GLN B O 1
ATOM 1359 N N . LEU B 1 67 ? 11.961 -12.945 -7.152 1 98.75 67 LEU B N 1
ATOM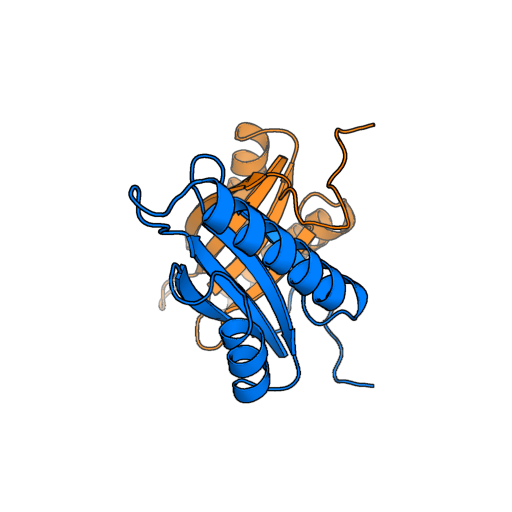 1360 C CA . LEU B 1 67 ? 10.797 -13.445 -6.43 1 98.75 67 LEU B CA 1
ATOM 1361 C C . LEU B 1 67 ? 9.539 -13.336 -7.281 1 98.75 67 LEU B C 1
ATOM 1363 O O . LEU B 1 67 ? 8.766 -14.289 -7.387 1 98.75 67 LEU B O 1
ATOM 1367 N N . LEU B 1 68 ? 9.336 -12.172 -7.918 1 98.81 68 LEU B N 1
ATOM 1368 C CA . LEU B 1 68 ? 8.133 -11.922 -8.695 1 98.81 68 LEU B CA 1
ATOM 1369 C C . LEU B 1 68 ? 8.078 -12.836 -9.922 1 98.81 68 LEU B C 1
ATOM 1371 O O . LEU B 1 68 ? 7.023 -13.375 -10.25 1 98.81 68 LEU B O 1
ATOM 1375 N N . SER B 1 69 ? 9.25 -13.039 -10.57 1 98.69 69 SER B N 1
ATOM 1376 C CA . SER B 1 69 ? 9.289 -13.812 -11.805 1 98.69 69 SER B CA 1
ATOM 1377 C C . SER B 1 69 ? 9.062 -15.297 -11.539 1 98.69 69 SER B C 1
ATOM 1379 O O . SER B 1 69 ? 8.805 -16.062 -12.469 1 98.69 69 SER B O 1
ATOM 1381 N N . GLN B 1 70 ? 9.125 -15.695 -10.242 1 98.62 70 GLN B N 1
ATOM 1382 C CA . GLN B 1 70 ? 8.914 -17.094 -9.875 1 98.62 70 GLN B CA 1
ATOM 1383 C C . GLN B 1 70 ? 7.465 -17.328 -9.469 1 98.62 70 GLN B C 1
ATOM 1385 O O . GLN B 1 70 ? 7.07 -18.469 -9.203 1 98.62 70 GLN B O 1
ATOM 1390 N N . LEU B 1 71 ? 6.668 -16.297 -9.422 1 98.81 71 LEU B N 1
ATOM 1391 C CA . LEU B 1 71 ? 5.238 -16.5 -9.195 1 98.81 71 LEU B CA 1
ATOM 1392 C C . LEU B 1 71 ? 4.621 -17.344 -10.312 1 98.81 71 LEU B C 1
ATOM 1394 O O . LEU B 1 71 ? 4.773 -17.016 -11.492 1 98.81 71 LEU B O 1
ATOM 1398 N N . PRO B 1 72 ? 3.859 -18.375 -9.953 1 98.38 72 PRO B N 1
ATOM 1399 C CA . PRO B 1 72 ? 3.248 -19.219 -10.984 1 98.38 72 PRO B CA 1
ATOM 1400 C C . PRO B 1 72 ? 2.371 -18.422 -11.953 1 98.38 72 PRO B C 1
ATOM 1402 O O . PRO B 1 72 ? 2.285 -18.766 -13.133 1 98.38 72 PRO B O 1
ATOM 1405 N N . LEU B 1 73 ? 1.732 -17.344 -11.594 1 98 73 LEU B N 1
ATOM 1406 C CA . LEU B 1 73 ? 0.83 -16.547 -12.414 1 98 73 LEU B CA 1
ATOM 1407 C C . LEU B 1 73 ? 1.575 -15.398 -13.078 1 98 73 LEU B C 1
ATOM 1409 O O . LEU B 1 73 ? 0.968 -14.578 -13.766 1 98 73 LEU B O 1
ATOM 1413 N N . PHE B 1 74 ? 2.902 -15.344 -12.977 1 98.62 74 PHE B N 1
ATOM 1414 C CA . PHE B 1 74 ? 3.695 -14.188 -13.375 1 98.62 74 PHE B CA 1
ATOM 1415 C C . PHE B 1 74 ? 3.365 -13.781 -14.812 1 98.62 74 PHE B C 1
ATOM 1417 O O . PHE B 1 74 ? 3.131 -12.602 -15.086 1 98.62 74 PHE B O 1
ATOM 1424 N N . LEU B 1 75 ? 3.227 -14.719 -15.719 1 96.69 75 LEU B N 1
ATOM 1425 C CA . LEU B 1 75 ? 3.043 -14.453 -17.141 1 96.69 75 LEU B CA 1
ATOM 1426 C C . LEU B 1 75 ? 1.653 -13.883 -17.406 1 96.69 75 LEU B C 1
ATOM 1428 O O . LEU B 1 75 ? 1.395 -13.359 -18.5 1 96.69 75 LEU B O 1
ATOM 1432 N N . TYR B 1 76 ? 0.8 -14.016 -16.453 1 97.94 76 TYR B N 1
ATOM 1433 C CA . TYR B 1 76 ? -0.568 -13.539 -16.609 1 97.94 76 TYR B CA 1
ATOM 1434 C C . TYR B 1 76 ? -0.799 -12.266 -15.797 1 97.94 76 TYR B C 1
ATOM 1436 O O . TYR B 1 76 ? -1.936 -11.945 -15.445 1 97.94 76 TYR B O 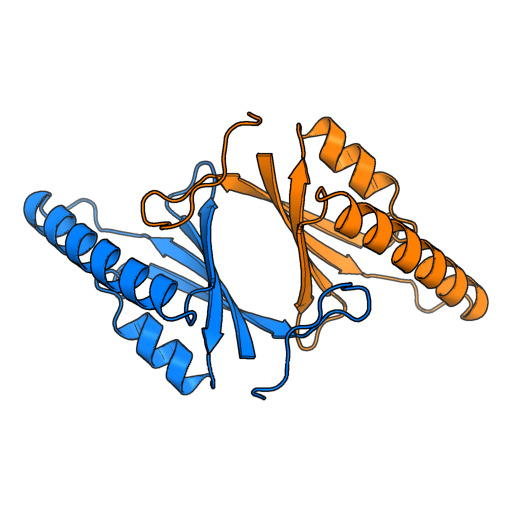1
ATOM 1444 N N . MET B 1 77 ? 0.296 -11.523 -15.438 1 98.56 77 MET B N 1
ATOM 1445 C CA . MET B 1 77 ? 0.14 -10.359 -14.562 1 98.56 77 MET B CA 1
ATOM 1446 C C . MET B 1 77 ? 0.688 -9.102 -15.227 1 98.56 77 MET B C 1
ATOM 1448 O O . MET B 1 77 ? 1.691 -9.164 -15.938 1 98.56 77 MET B O 1
ATOM 1452 N N . ASP B 1 78 ? -0.017 -8.016 -15.016 1 98.62 78 ASP B N 1
ATOM 1453 C CA . ASP B 1 78 ? 0.564 -6.68 -15.141 1 98.62 78 ASP B CA 1
ATOM 1454 C C . ASP B 1 78 ? 1.006 -6.145 -13.781 1 98.62 78 ASP B C 1
ATOM 1456 O O . ASP B 1 78 ? 0.187 -5.988 -12.875 1 98.62 78 ASP B O 1
ATOM 1460 N N . ILE B 1 79 ? 2.301 -5.836 -13.664 1 98.81 79 ILE B N 1
ATOM 1461 C CA . ILE B 1 79 ? 2.848 -5.531 -12.344 1 98.81 79 ILE B CA 1
ATOM 1462 C C . ILE B 1 79 ? 3.418 -4.113 -12.336 1 98.81 79 ILE B C 1
ATOM 1464 O O . ILE B 1 79 ? 4.125 -3.721 -13.266 1 98.81 79 ILE B O 1
ATOM 1468 N N . HIS B 1 80 ? 3.086 -3.361 -11.328 1 98.88 80 HIS B N 1
ATOM 1469 C CA . HIS B 1 80 ? 3.635 -2.033 -11.07 1 98.88 80 HIS B CA 1
ATOM 1470 C C . HIS B 1 80 ? 4.32 -1.972 -9.711 1 98.88 80 HIS B C 1
ATOM 1472 O O . HIS B 1 80 ? 3.713 -2.309 -8.688 1 98.88 80 HIS B O 1
ATOM 1478 N N . VAL B 1 81 ? 5.578 -1.562 -9.742 1 98.88 81 VAL B N 1
ATOM 1479 C CA . VAL B 1 81 ? 6.379 -1.548 -8.531 1 98.88 81 VAL B CA 1
ATOM 1480 C C . VAL B 1 81 ? 6.668 -0.107 -8.117 1 98.88 81 VAL B C 1
ATOM 1482 O O . VAL B 1 81 ? 7.094 0.708 -8.938 1 98.88 81 VAL B O 1
ATOM 1485 N N . THR B 1 82 ? 6.43 0.215 -6.863 1 98.94 82 THR B N 1
ATOM 1486 C CA . THR B 1 82 ? 6.75 1.508 -6.27 1 98.94 82 THR B CA 1
ATOM 1487 C C . THR B 1 82 ? 7.723 1.343 -5.105 1 98.94 82 THR B C 1
ATOM 1489 O O . THR B 1 82 ? 7.379 0.758 -4.078 1 98.94 82 THR B O 1
ATOM 1492 N N . PRO B 1 83 ? 8.992 1.881 -5.297 1 98.81 83 PRO B N 1
ATOM 1493 C CA . PRO B 1 83 ? 9.898 1.824 -4.152 1 98.81 83 PRO B CA 1
ATOM 1494 C C . PRO B 1 83 ? 9.461 2.723 -3 1 98.81 83 PRO B C 1
ATOM 1496 O O . PRO B 1 83 ? 8.984 3.838 -3.23 1 98.81 83 PRO B O 1
ATOM 1499 N N . LEU B 1 84 ? 9.617 2.195 -1.813 1 98.75 84 LEU B N 1
ATOM 1500 C CA . LEU B 1 84 ? 9.188 2.902 -0.612 1 98.75 84 LEU B CA 1
ATOM 1501 C C . LEU B 1 84 ? 10.367 3.168 0.314 1 98.75 84 LEU B C 1
ATOM 1503 O O . LEU B 1 84 ? 11.383 2.471 0.246 1 98.75 84 LEU B O 1
ATOM 1507 N N . ALA B 1 85 ? 10.305 4.191 1.146 1 98 85 ALA B N 1
ATOM 1508 C CA . ALA B 1 85 ? 11.242 4.52 2.213 1 98 85 ALA B CA 1
ATOM 1509 C C . ALA B 1 85 ? 10.508 4.875 3.504 1 98 85 ALA B C 1
ATOM 1511 O O . ALA B 1 85 ? 9.289 5.059 3.498 1 98 85 ALA B O 1
ATOM 1512 N N . ASN B 1 86 ? 11.227 4.902 4.613 1 97.75 86 ASN B N 1
ATOM 1513 C CA . ASN B 1 86 ? 10.648 5.34 5.875 1 97.75 86 ASN B CA 1
ATOM 1514 C C . ASN B 1 86 ? 10.133 6.773 5.785 1 97.75 86 ASN B C 1
ATOM 1516 O O . ASN B 1 86 ? 10.82 7.652 5.266 1 97.75 86 ASN B O 1
ATOM 1520 N N . HIS B 1 87 ? 8.961 6.93 6.203 1 98.06 87 HIS B N 1
ATOM 1521 C CA . HIS B 1 87 ? 8.422 8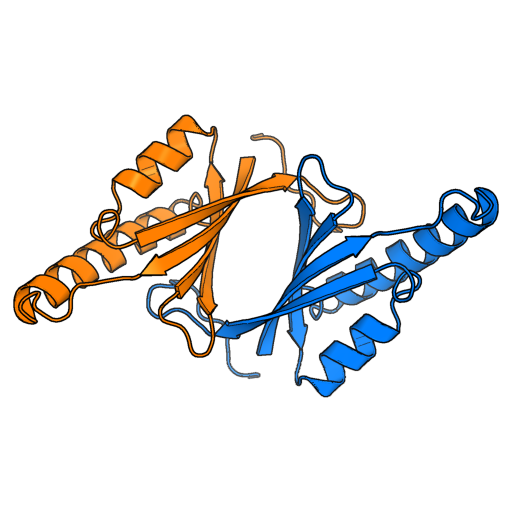.281 6.324 1 98.06 87 HIS B CA 1
ATOM 1522 C C . HIS B 1 87 ? 8.859 8.93 7.633 1 98.06 87 HIS B C 1
ATOM 1524 O O . HIS B 1 87 ? 8.789 8.312 8.695 1 98.06 87 HIS B O 1
ATOM 1530 N N . PRO B 1 88 ? 9.234 10.133 7.633 1 96.56 88 PRO B N 1
ATOM 1531 C CA . PRO B 1 88 ? 9.703 10.789 8.859 1 96.56 88 PRO B CA 1
ATOM 1532 C C . PRO B 1 88 ? 8.641 10.82 9.953 1 96.56 88 PRO B C 1
ATOM 1534 O O . PRO B 1 88 ? 8.977 10.859 11.141 1 96.56 88 PRO B O 1
ATOM 1537 N N . SER B 1 89 ? 7.391 10.797 9.586 1 97.5 89 SER B N 1
ATOM 1538 C CA . SER B 1 89 ? 6.316 10.883 10.57 1 97.5 89 SER B CA 1
ATOM 1539 C C . SER B 1 89 ? 5.918 9.5 11.078 1 97.5 89 SER B C 1
ATOM 1541 O O . SER B 1 89 ? 5.047 9.375 11.938 1 97.5 89 SER B O 1
ATOM 1543 N N . ALA B 1 90 ? 6.465 8.461 10.523 1 97.94 90 ALA B N 1
ATOM 1544 C CA . ALA B 1 90 ? 6.141 7.117 10.992 1 97.94 90 ALA B CA 1
ATOM 1545 C C . ALA B 1 90 ? 6.641 6.902 12.422 1 97.94 90 ALA B C 1
ATOM 1547 O O . ALA B 1 90 ? 7.797 7.199 12.727 1 97.94 90 ALA B O 1
ATOM 1548 N N . ILE B 1 91 ? 5.809 6.309 13.242 1 97.38 91 ILE B N 1
ATOM 1549 C CA . ILE B 1 91 ? 6.23 6.066 14.617 1 97.38 91 ILE B CA 1
ATOM 1550 C C . ILE B 1 91 ? 7.055 4.781 14.688 1 97.38 91 ILE B C 1
ATOM 1552 O O . ILE B 1 91 ? 7.781 4.555 15.656 1 97.38 91 ILE B O 1
ATOM 1556 N N . VAL B 1 92 ? 6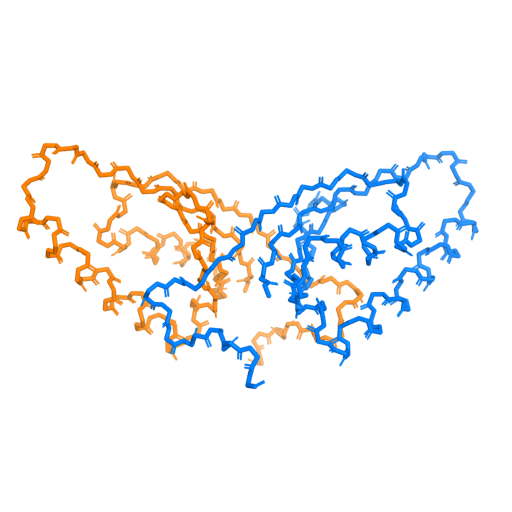.812 3.904 13.758 1 92.12 92 VAL B N 1
ATOM 1557 C CA . VAL B 1 92 ? 7.637 2.709 13.602 1 92.12 92 VAL B CA 1
ATOM 1558 C C . VAL B 1 92 ? 8.523 2.846 12.367 1 92.12 92 VAL B C 1
ATOM 1560 O O . VAL B 1 92 ? 8.016 3.037 11.25 1 92.12 92 VAL B O 1
ATOM 1563 N N . GLN B 1 93 ? 9.812 2.85 12.562 1 90.56 93 GLN B N 1
ATOM 1564 C CA . GLN B 1 93 ? 10.773 2.928 11.469 1 90.56 93 GLN B CA 1
ATOM 1565 C C . GLN B 1 93 ? 11.219 1.538 11.031 1 90.56 93 GLN B C 1
ATOM 1567 O O . GLN B 1 93 ? 11.43 0.654 11.859 1 90.56 93 GLN B O 1
ATOM 1572 N N . GLU B 1 94 ? 11.227 1.433 9.852 1 80.25 94 GLU B N 1
ATOM 1573 C CA . GLU B 1 94 ? 11.711 0.172 9.297 1 80.25 94 GLU B CA 1
ATOM 1574 C C . GLU B 1 94 ? 13.234 0.111 9.312 1 80.25 94 GLU B C 1
ATOM 1576 O O . GLU B 1 94 ? 13.906 1.102 9.016 1 80.25 94 GLU B O 1
ATOM 1581 N N . GLY B 1 95 ? 13.836 -0.782 10.117 1 67.56 95 GLY B N 1
ATOM 1582 C CA . GLY B 1 95 ? 15.242 -0.931 10.453 1 67.56 95 GLY B CA 1
ATOM 1583 C C . GLY B 1 95 ? 16.078 -1.411 9.281 1 67.56 95 GLY B C 1
ATOM 1584 O O . GLY B 1 95 ? 15.555 -1.959 8.312 1 67.56 95 GLY B O 1
ATOM 1585 N N . ALA B 1 96 ? 17.375 -0.642 9.141 1 48.34 96 ALA B N 1
ATOM 1586 C CA . ALA B 1 96 ? 18.453 -1.335 8.422 1 48.34 96 ALA B CA 1
ATOM 1587 C C . ALA B 1 96 ? 18.531 -2.799 8.852 1 48.34 96 ALA B C 1
ATOM 1589 O O . ALA B 1 96 ? 18.188 -3.146 9.977 1 48.34 96 ALA B O 1
ATOM 1590 N N . PRO B 1 97 ? 18.734 -3.822 7.953 1 39.62 97 PRO B N 1
ATOM 1591 C CA . PRO B 1 97 ? 19.141 -5.102 8.547 1 39.62 97 PRO B CA 1
ATOM 1592 C C . PRO B 1 97 ? 20.094 -4.926 9.727 1 39.62 97 PRO B C 1
ATOM 1594 O O . PRO B 1 97 ? 20.969 -4.062 9.695 1 39.62 97 PRO B O 1
ATOM 1597 N N . GLY B 1 98 ? 19.5 -5.148 11.023 1 28.28 98 GLY B N 1
ATOM 1598 C CA . GLY B 1 98 ? 20.594 -5.316 11.961 1 28.28 98 GLY B CA 1
ATOM 1599 C C . GLY B 1 98 ? 21.812 -6.008 11.359 1 28.28 98 GLY B C 1
ATOM 1600 O O . GLY B 1 98 ? 21.672 -6.816 10.438 1 28.28 98 GLY B O 1
#

Organism: NCBI:txid164759

Foldseek 3Di:
DKKKKKKAFADDPPPDPVVVVVLVVVLVVLQVVCCVVCQWPDWDDDPPGNMIITMGDDDDPVVVVVSLCPRSRNVRIDMDMDDDADDPPDPDHDDDPD/DKKKKKKAFADDPPPDPVVVVVLVVVLVVLQVVCCVVCQWVDWDDDPPGNMIITMGDDDDPVVVVVSLCPRSRNVRIDMDMDDDADDPPDPDHDDDPD

Sequence (196 aa):
MLFLVRMDVKIPHDLPAAQADEIKAREKKYSQDLQRDGRWRHIWRVVGEYANYSVFDVQSNDELHQLLSQLPLFLYMDIHVTPLANHPSAIVQEGAPGMLFLVRMDVKIPHDLPAAQADEIKAREKKYSQDLQRDGRWRHIWRVVGEYANYSVFDVQSNDELHQLLSQLPLFLYMDIHVTPLANHPSAIVQEGAPG